Protein AF-A0A949PBJ2-F1 (afdb_monomer_lite)

Sequence (187 aa):
MRILLICILIVLSNNKVLAQEGNLSDKPTEEKQSLPKKTIQLIDSITVKDVSGDIPRTVVKTTSKDTTIFDLQDISQAKVADSLWLNELYSTDRFEEVYGSISNMKYEVVDYEELPTELLKQRLEDLNARTPFNVEYNPALESVIKGYLKNRRRTMGKLMALSDYYFPMFEQELDKHNLPLEIKYLA

Radius of gyration: 31.39 Å; chains: 1; bounding box: 62×65×87 Å

Foldseek 3Di:
DPVVVVVVVVVPPDDPPPDPPDDDDDDDDPPPPDFDWDWDFDFDFDFDFDDDDPDGDGDGDTDGDTDTDGDPPPDPVVVVVVVVVVCVVPDCPCVCVVVVVVVPDDDDPDDDDDDDPVNVQVVQVVVCVVDPDRRHDDPVVSVVVRCCVRPVVVVVVVVVVCLVVCLVVQQVVCVVVVHDSVCSVVD

Secondary structure (DSSP, 8-state):
--SHHHHHHHHS-----------S----------PPEEEEEE----------SSS---------EEEEEE--TT-HHHHHHHHHHHHHHT--TTHHHHHHHHHTPPPP-----PPPHHHHHHHHHHHHHHSSS-----HHHHHHHHHHHHH-HHHHHHHHHHHHHHHHHHHHHHHHTT--GGGGGT-

pLDDT: mean 72.55, std 22.44, range [30.2, 96.88]

Structure (mmCIF, N/CA/C/O backbone):
data_AF-A0A949PBJ2-F1
#
_entry.id   AF-A0A949PBJ2-F1
#
loop_
_atom_site.group_PDB
_atom_site.id
_atom_site.type_symbol
_atom_site.label_atom_id
_atom_site.label_alt_id
_atom_site.label_comp_id
_atom_site.label_asym_id
_atom_site.label_entity_id
_atom_site.label_seq_id
_atom_site.pdbx_PDB_ins_code
_atom_site.Cartn_x
_atom_site.Cartn_y
_atom_site.Cartn_z
_atom_site.occupancy
_atom_site.B_iso_or_equiv
_atom_site.auth_seq_id
_atom_site.auth_comp_id
_atom_site.auth_asym_id
_atom_site.auth_atom_id
_atom_site.pdbx_PDB_model_num
ATOM 1 N N . MET A 1 1 ? -43.206 -7.221 3.196 1.00 51.75 1 MET A N 1
ATOM 2 C CA . MET A 1 1 ? -43.356 -5.779 2.884 1.00 51.75 1 MET A CA 1
ATOM 3 C C . MET A 1 1 ? -43.170 -4.889 4.125 1.00 51.75 1 MET A C 1
ATOM 5 O O . MET A 1 1 ? -44.024 -4.076 4.436 1.00 51.75 1 MET A O 1
ATOM 9 N N . ARG A 1 2 ? -42.063 -5.044 4.863 1.00 48.59 2 ARG A N 1
ATOM 10 C CA . ARG A 1 2 ? -41.701 -4.181 6.013 1.00 48.59 2 ARG A CA 1
ATOM 11 C C . ARG A 1 2 ? -40.265 -3.642 5.915 1.00 48.59 2 ARG A C 1
ATOM 13 O O . ARG A 1 2 ? -39.983 -2.578 6.436 1.00 48.59 2 ARG A O 1
ATOM 20 N N . ILE A 1 3 ? -39.405 -4.318 5.150 1.00 50.03 3 ILE A N 1
ATOM 21 C CA . ILE A 1 3 ? -38.023 -3.897 4.864 1.00 50.03 3 ILE A CA 1
ATOM 22 C C . ILE A 1 3 ? -37.949 -2.825 3.759 1.00 50.03 3 ILE A C 1
ATOM 24 O O . ILE A 1 3 ? -37.106 -1.941 3.826 1.00 50.03 3 ILE A O 1
ATOM 28 N N . LEU A 1 4 ? -38.895 -2.811 2.810 1.00 45.25 4 LEU A N 1
ATOM 29 C CA . LEU A 1 4 ? -38.959 -1.784 1.754 1.00 45.25 4 LEU A CA 1
ATOM 30 C C . LEU A 1 4 ? -39.329 -0.382 2.295 1.00 45.25 4 LEU A C 1
ATOM 32 O O . LEU A 1 4 ? -38.997 0.627 1.683 1.00 45.25 4 LEU A O 1
ATOM 36 N N . LEU A 1 5 ? -39.997 -0.313 3.454 1.00 43.69 5 LEU A N 1
ATOM 37 C CA . LEU A 1 5 ? -40.457 0.947 4.050 1.00 43.69 5 LEU A CA 1
ATOM 38 C C . LEU A 1 5 ? -39.330 1.702 4.782 1.00 43.69 5 LEU A C 1
ATOM 40 O O . LEU A 1 5 ? -39.389 2.920 4.912 1.00 43.69 5 LEU A O 1
ATOM 44 N N . ILE A 1 6 ? -38.285 0.991 5.218 1.00 48.88 6 ILE A N 1
ATOM 45 C CA . ILE A 1 6 ? -37.140 1.572 5.937 1.00 48.88 6 ILE A CA 1
ATOM 46 C C . ILE A 1 6 ? -36.181 2.270 4.959 1.00 48.88 6 ILE A C 1
ATOM 48 O O . ILE A 1 6 ? -35.648 3.329 5.275 1.00 48.88 6 ILE A O 1
ATOM 52 N N . CYS A 1 7 ? -36.037 1.757 3.733 1.00 45.59 7 CYS A N 1
ATOM 53 C CA . CYS A 1 7 ? -35.211 2.403 2.707 1.00 45.59 7 CYS A CA 1
ATOM 54 C C . CYS A 1 7 ? -35.841 3.690 2.142 1.00 45.59 7 CYS A C 1
ATOM 56 O O . CYS A 1 7 ? -35.111 4.607 1.786 1.00 45.59 7 CYS A O 1
ATOM 58 N N . ILE A 1 8 ? -37.174 3.808 2.110 1.00 42.00 8 ILE A N 1
ATOM 59 C CA . ILE A 1 8 ? -37.866 5.026 1.638 1.00 42.00 8 ILE A CA 1
ATOM 60 C C . ILE A 1 8 ? -37.789 6.173 2.659 1.00 42.00 8 ILE A C 1
ATOM 62 O O . ILE A 1 8 ? -37.758 7.339 2.273 1.00 42.00 8 ILE A O 1
ATOM 66 N N . LEU A 1 9 ? -37.686 5.864 3.954 1.00 40.91 9 LEU A N 1
ATOM 67 C CA . LEU A 1 9 ? -37.567 6.876 5.010 1.00 40.91 9 LEU A CA 1
ATOM 68 C C . LEU A 1 9 ? -36.178 7.537 5.059 1.00 40.91 9 LEU A C 1
ATOM 70 O O . LEU A 1 9 ? -36.073 8.686 5.474 1.00 40.91 9 LEU A O 1
ATOM 74 N N . ILE A 1 10 ? -35.141 6.859 4.558 1.00 46.91 10 ILE A N 1
ATOM 75 C CA . ILE A 1 10 ? -33.776 7.406 4.442 1.00 46.91 10 ILE A CA 1
ATOM 76 C C . ILE A 1 10 ? -33.635 8.310 3.201 1.00 46.91 10 ILE A C 1
ATOM 78 O O . ILE A 1 10 ? -32.813 9.220 3.185 1.00 46.91 10 ILE A O 1
ATOM 82 N N . VAL A 1 11 ? -34.478 8.124 2.179 1.00 43.50 11 VAL A N 1
ATOM 83 C CA . VAL A 1 11 ? -34.460 8.936 0.945 1.00 43.50 11 VAL A CA 1
ATOM 84 C C . VAL A 1 11 ? -35.268 10.241 1.087 1.00 43.50 11 VAL A C 1
ATOM 86 O O . VAL A 1 11 ? -35.068 11.175 0.315 1.00 43.50 11 VAL A O 1
ATOM 89 N N . LEU A 1 12 ? -36.145 10.355 2.094 1.00 38.72 12 LEU A N 1
ATOM 90 C CA . LEU A 1 12 ? -36.988 11.543 2.320 1.00 38.72 12 LEU A CA 1
ATOM 91 C C . LEU A 1 12 ? -36.416 12.565 3.317 1.00 38.72 12 LEU A C 1
ATOM 93 O O . LEU A 1 12 ? -36.941 13.678 3.389 1.00 38.72 12 LEU A O 1
ATOM 97 N N . SER A 1 13 ? -35.321 12.271 4.027 1.00 39.81 13 SER A N 1
ATOM 98 C CA . SER A 1 13 ? -34.558 13.305 4.742 1.00 39.81 13 SER A CA 1
ATOM 99 C C . SER A 1 13 ? -33.641 14.037 3.761 1.00 39.81 13 SER A C 1
ATOM 101 O O . SER A 1 13 ? -32.418 13.922 3.800 1.00 39.81 13 SER A O 1
ATOM 103 N N . ASN A 1 14 ? -34.267 14.767 2.838 1.00 42.25 14 ASN A N 1
ATOM 104 C CA . ASN A 1 14 ? -33.595 15.728 1.985 1.00 42.25 14 ASN A CA 1
ATOM 105 C C . ASN A 1 14 ? -32.851 16.744 2.853 1.00 42.25 14 ASN A C 1
ATOM 107 O O . ASN A 1 14 ? -33.445 17.452 3.669 1.00 42.25 14 ASN A O 1
ATOM 111 N N . ASN A 1 15 ? -31.546 16.800 2.610 1.00 44.97 15 ASN A N 1
ATOM 112 C CA . ASN A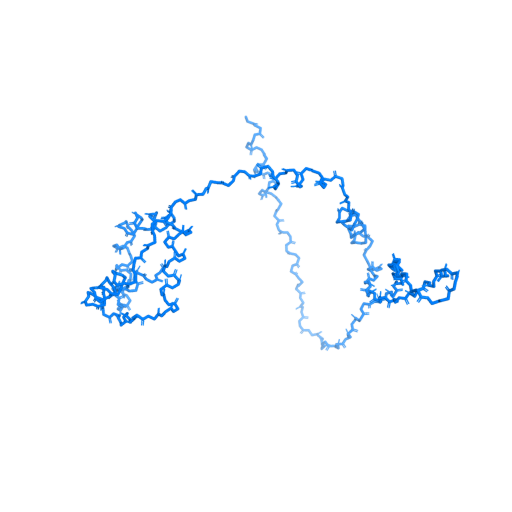 1 15 ? -30.651 17.914 2.857 1.00 44.97 15 ASN A CA 1
ATOM 113 C C . ASN A 1 15 ? -31.380 19.264 2.800 1.00 44.97 15 ASN A C 1
ATOM 115 O O . ASN A 1 15 ? -31.638 19.799 1.722 1.00 44.97 15 ASN A O 1
ATOM 119 N N . LYS A 1 16 ? -31.635 19.866 3.961 1.00 33.69 16 LYS A N 1
ATOM 120 C CA . LYS A 1 16 ? -31.686 21.323 4.048 1.00 33.69 16 LYS A CA 1
ATOM 121 C C . LYS A 1 16 ? -30.259 21.804 4.260 1.00 33.69 16 LYS A C 1
ATOM 123 O O . LYS A 1 16 ? -29.830 22.040 5.383 1.00 33.69 16 LYS A O 1
ATOM 128 N N . VAL A 1 17 ? -29.525 21.921 3.156 1.00 35.72 17 VAL A N 1
ATOM 129 C CA . VAL A 1 17 ? -28.396 22.848 3.091 1.00 35.72 17 VAL A CA 1
ATOM 130 C C . VAL A 1 17 ? -29.009 24.237 3.252 1.00 35.72 17 VAL A C 1
ATOM 132 O O . VAL A 1 17 ? -29.626 24.763 2.330 1.00 35.72 17 VAL A O 1
ATOM 135 N N . LEU A 1 18 ? -28.913 24.804 4.452 1.00 35.81 18 LEU A N 1
ATOM 136 C CA . LEU A 1 18 ? -29.080 26.238 4.652 1.00 35.81 18 LEU A CA 1
ATOM 137 C C . LEU A 1 18 ? -27.832 26.900 4.063 1.00 35.81 18 LEU A C 1
ATOM 139 O O . LEU A 1 18 ? -26.840 27.117 4.751 1.00 35.81 18 LEU A O 1
ATOM 143 N N . ALA A 1 19 ? -27.869 27.146 2.754 1.00 30.73 19 ALA A N 1
ATOM 144 C CA . ALA A 1 19 ? -26.955 28.071 2.113 1.00 30.73 19 ALA A CA 1
ATOM 145 C C . ALA A 1 19 ? -27.274 29.470 2.658 1.00 30.73 19 ALA A C 1
ATOM 147 O O . ALA A 1 19 ? -28.377 29.982 2.472 1.00 30.73 19 ALA A O 1
ATOM 148 N N . GLN A 1 20 ? -26.329 30.064 3.382 1.00 34.22 20 GLN A N 1
ATOM 149 C CA . GLN A 1 20 ? -26.353 31.489 3.684 1.00 34.22 20 GLN A CA 1
ATOM 150 C C . GLN A 1 20 ? -26.099 32.232 2.366 1.00 34.22 20 GLN A C 1
ATOM 152 O O . GLN A 1 20 ? -24.967 32.294 1.890 1.00 34.22 20 GLN A O 1
ATOM 157 N N . GLU A 1 21 ? -27.151 32.777 1.755 1.00 32.28 21 GLU A N 1
ATOM 158 C CA . GLU A 1 21 ? -27.002 33.846 0.769 1.00 32.28 21 GLU A CA 1
ATOM 159 C C . GLU A 1 21 ? -26.535 35.103 1.512 1.00 32.28 21 GLU A C 1
ATOM 161 O O . GLU A 1 21 ? -27.322 35.845 2.098 1.00 32.28 21 GLU A O 1
ATOM 166 N N . GLY A 1 22 ? -25.221 35.309 1.546 1.00 31.95 22 GLY A N 1
ATOM 167 C CA . GLY A 1 22 ? -24.624 36.572 1.949 1.00 31.95 22 GLY A CA 1
ATOM 168 C C . GLY A 1 22 ? -24.514 37.490 0.739 1.00 31.95 22 GLY A C 1
ATOM 169 O O . GLY A 1 22 ? -23.681 37.257 -0.136 1.00 31.95 22 GLY A O 1
ATOM 170 N N . ASN A 1 23 ? -25.321 38.551 0.700 1.00 31.55 23 ASN A N 1
ATOM 171 C CA . ASN A 1 23 ? -24.997 39.718 -0.114 1.00 31.55 23 ASN A CA 1
ATOM 172 C C . ASN A 1 23 ? -23.676 40.309 0.393 1.00 31.55 23 ASN A C 1
ATOM 174 O O . ASN A 1 23 ? -23.524 40.619 1.575 1.00 31.55 23 ASN A O 1
ATOM 178 N N . LEU A 1 24 ? -22.718 40.434 -0.521 1.00 41.38 24 LEU A N 1
ATOM 179 C CA . LEU A 1 24 ? -21.371 40.919 -0.265 1.00 41.38 24 LEU A CA 1
ATOM 180 C C . LEU A 1 24 ? -21.383 42.445 -0.091 1.00 41.38 24 LEU A C 1
ATOM 182 O O . LEU A 1 24 ? -21.244 43.192 -1.053 1.00 41.38 24 LEU A O 1
ATOM 186 N N . SER A 1 25 ? -21.538 42.904 1.144 1.00 44.34 25 SER A N 1
ATOM 187 C CA . SER A 1 25 ? -20.967 44.167 1.611 1.00 44.34 25 SER A CA 1
ATOM 188 C C . SER A 1 25 ? -20.986 44.150 3.128 1.00 44.34 25 SER A C 1
ATOM 190 O O . SER A 1 25 ? -21.983 44.518 3.729 1.00 44.34 25 SER A O 1
ATOM 192 N N . ASP A 1 26 ? -19.912 43.654 3.730 1.00 36.75 26 ASP A N 1
ATOM 193 C CA . ASP A 1 26 ? -19.218 44.361 4.802 1.00 36.75 26 ASP A CA 1
ATOM 194 C C . ASP A 1 26 ? -17.915 43.624 5.126 1.00 36.75 26 ASP A C 1
ATOM 196 O O . ASP A 1 26 ? -17.826 42.398 5.180 1.00 36.75 26 ASP A O 1
ATOM 200 N N . LYS A 1 27 ? -16.855 44.417 5.233 1.00 30.20 27 LYS A N 1
ATOM 201 C CA . LYS A 1 27 ? -15.468 44.025 5.485 1.00 30.20 27 LYS A CA 1
ATOM 202 C C . LYS A 1 27 ? -15.383 43.136 6.743 1.00 30.20 27 LYS A C 1
ATOM 204 O O . LYS A 1 27 ? -15.847 43.584 7.790 1.00 30.20 27 LYS A O 1
ATOM 209 N N . PRO A 1 28 ? -14.771 41.934 6.711 1.00 31.98 28 PRO A N 1
ATOM 210 C CA . PRO A 1 28 ? -14.637 41.134 7.918 1.00 31.98 28 PRO A CA 1
ATOM 211 C C . PRO A 1 28 ? -13.572 41.769 8.814 1.00 31.98 28 PRO A C 1
ATOM 213 O O . PRO A 1 28 ? -12.377 41.743 8.520 1.00 31.98 28 PRO A O 1
ATOM 216 N N . THR A 1 29 ? -14.015 42.369 9.914 1.00 34.00 29 THR A N 1
ATOM 217 C CA . THR A 1 29 ? -13.168 42.545 11.091 1.00 34.00 29 THR A CA 1
ATOM 218 C C . THR A 1 29 ? -12.948 41.152 11.672 1.00 34.00 29 THR A C 1
ATOM 220 O O . THR A 1 29 ? -13.897 40.510 12.115 1.00 34.00 29 THR A O 1
ATOM 223 N N . GLU A 1 30 ? -11.709 40.661 11.636 1.00 39.50 30 GLU A N 1
ATOM 224 C CA . GLU A 1 30 ? -11.312 39.447 12.350 1.00 39.50 30 GLU A CA 1
ATOM 225 C C . GLU A 1 30 ? -11.393 39.689 13.864 1.00 39.50 30 GLU A C 1
ATOM 227 O O . GLU A 1 30 ? -10.403 40.010 14.522 1.00 39.50 30 GLU A O 1
ATOM 232 N N . GLU A 1 31 ? -12.574 39.514 14.448 1.00 38.81 31 GLU A N 1
AT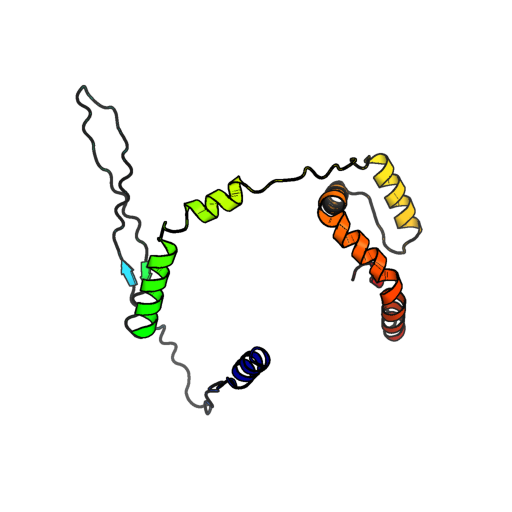OM 233 C CA . GLU A 1 31 ? -12.656 39.182 15.863 1.00 38.81 31 GLU A CA 1
ATOM 234 C C . GLU A 1 31 ? -12.263 37.714 16.008 1.00 38.81 31 GLU A C 1
ATOM 236 O O . GLU A 1 31 ? -13.038 36.800 15.722 1.00 38.81 31 GLU A O 1
ATOM 241 N N . LYS A 1 32 ? -11.023 37.470 16.440 1.00 40.25 32 LYS A N 1
ATOM 242 C CA . LYS A 1 32 ? -10.611 36.155 16.932 1.00 40.25 32 LYS A CA 1
ATOM 243 C C . LYS A 1 32 ? -11.449 35.834 18.168 1.00 40.25 32 LYS A C 1
ATOM 245 O O . LYS A 1 32 ? -11.057 36.163 19.286 1.00 40.25 32 LYS A O 1
ATOM 250 N N . GLN A 1 33 ? -12.600 35.200 17.969 1.00 47.12 33 GLN A N 1
ATOM 251 C CA . GLN A 1 33 ? -13.410 34.645 19.046 1.00 47.12 33 GLN A CA 1
ATOM 252 C C . GLN A 1 33 ? -12.626 33.486 19.673 1.00 47.12 33 GLN A C 1
ATOM 254 O O . GLN A 1 33 ? -12.665 32.343 19.224 1.00 47.12 33 GLN A O 1
ATOM 259 N N . SER A 1 34 ? -11.811 33.806 20.676 1.00 57.22 34 SER A N 1
ATOM 260 C CA . SER A 1 34 ? -11.104 32.811 21.472 1.00 57.22 34 SER A CA 1
ATOM 261 C C . SER A 1 34 ? -12.100 32.167 22.428 1.00 57.22 34 SER A C 1
ATOM 263 O O . SER A 1 34 ? -12.596 32.834 23.333 1.00 57.22 34 SER A O 1
ATOM 265 N N . LEU A 1 35 ? -12.352 30.869 22.253 1.00 54.97 35 LEU A N 1
ATOM 266 C CA . LEU A 1 35 ? -13.190 30.078 23.156 1.00 54.97 35 LEU A CA 1
ATOM 267 C C . LEU A 1 35 ? -12.705 30.220 24.615 1.00 54.97 35 LEU A C 1
ATOM 269 O O . LEU A 1 35 ? -11.491 30.123 24.856 1.00 54.97 35 LEU A O 1
ATOM 273 N N . PRO A 1 36 ? -13.607 30.426 25.593 1.00 59.44 36 PRO A N 1
ATOM 274 C CA . PRO A 1 36 ? -13.240 30.466 27.002 1.00 59.44 36 PRO A CA 1
ATOM 275 C C . PRO A 1 36 ? -12.709 29.092 27.438 1.00 59.44 36 PRO A C 1
ATOM 277 O O . PRO A 1 36 ? -13.354 28.057 27.267 1.00 59.44 36 PRO A O 1
ATOM 280 N N . LYS A 1 37 ? -11.492 29.076 27.988 1.00 53.59 37 LYS A N 1
ATOM 281 C CA . LYS A 1 37 ? -10.825 27.862 28.479 1.00 53.59 37 LYS A CA 1
ATOM 282 C C . LYS A 1 37 ? -10.938 27.808 29.995 1.00 53.59 37 LYS A C 1
ATOM 284 O O . LYS A 1 37 ? -10.611 28.787 30.665 1.00 53.59 37 LYS A O 1
ATOM 289 N N . LYS A 1 38 ? -11.330 26.656 30.542 1.00 55.78 38 LYS A N 1
ATOM 290 C CA . LYS A 1 38 ? -11.232 26.385 31.980 1.00 55.78 38 LYS A CA 1
ATOM 291 C C . LYS A 1 38 ? -10.091 25.406 32.228 1.00 55.78 38 LYS A C 1
ATOM 293 O O . LYS A 1 38 ? -10.039 24.338 31.622 1.00 55.78 38 LYS A O 1
ATOM 298 N N . THR A 1 39 ? -9.187 25.767 33.131 1.00 45.84 39 THR A N 1
ATOM 299 C CA . THR A 1 39 ? -8.124 24.871 33.596 1.00 45.84 39 THR A CA 1
ATOM 300 C C . THR A 1 39 ? -8.689 23.970 34.688 1.00 45.84 39 THR A C 1
ATOM 302 O O . THR A 1 39 ? -9.164 24.466 35.712 1.00 45.84 39 THR A O 1
ATOM 305 N N . ILE A 1 40 ? -8.659 22.654 34.479 1.00 53.06 40 ILE A N 1
ATOM 306 C CA . ILE A 1 40 ? -8.943 21.673 35.532 1.00 53.06 40 ILE A CA 1
ATOM 307 C C . ILE A 1 40 ? -7.613 21.086 36.002 1.00 53.06 40 ILE A C 1
ATOM 309 O O . ILE A 1 40 ? -6.792 20.663 35.193 1.00 53.06 40 ILE A O 1
ATOM 313 N N . GLN A 1 41 ? -7.417 21.070 37.319 1.00 47.28 41 GLN A N 1
ATOM 314 C CA . GLN A 1 41 ? -6.270 20.456 37.980 1.00 47.28 41 GLN A CA 1
ATOM 315 C C . GLN A 1 41 ? -6.523 18.947 38.083 1.00 47.28 41 GLN A C 1
ATOM 317 O O . GLN A 1 41 ? -7.263 18.504 38.962 1.00 47.28 41 GLN A O 1
ATOM 322 N N . LEU A 1 42 ? -5.963 18.159 37.163 1.00 49.53 42 LEU A N 1
ATOM 323 C CA . LEU A 1 42 ? -6.027 16.702 37.253 1.00 49.53 42 LEU A CA 1
ATOM 324 C C . LEU A 1 42 ? -4.974 16.219 38.264 1.00 49.53 42 LEU A C 1
ATOM 326 O O . LEU A 1 42 ? -3.781 16.480 38.096 1.00 49.53 42 LEU A O 1
ATOM 330 N N . ILE A 1 43 ? -5.415 15.550 39.333 1.00 47.97 43 ILE A N 1
ATOM 331 C CA . ILE A 1 43 ? -4.531 14.971 40.352 1.00 47.97 43 ILE A CA 1
ATOM 332 C C . ILE A 1 43 ? -4.342 13.489 40.025 1.00 47.97 43 ILE A C 1
ATOM 334 O O . ILE A 1 43 ? -5.115 12.645 40.477 1.00 47.97 43 ILE A O 1
ATOM 338 N N . ASP A 1 44 ? -3.296 13.161 39.271 1.00 40.06 44 ASP A N 1
ATOM 339 C CA . ASP A 1 44 ? -2.893 11.766 39.097 1.00 40.06 44 ASP A CA 1
ATOM 340 C C . ASP A 1 44 ? -2.117 11.318 40.342 1.00 40.06 44 ASP A C 1
ATOM 342 O O . ASP A 1 44 ? -0.992 11.752 40.601 1.00 40.06 44 ASP A O 1
ATOM 346 N N . SER A 1 45 ? -2.730 10.450 41.148 1.00 49.06 45 SER A N 1
ATOM 347 C CA . SER A 1 45 ? -2.077 9.842 42.311 1.00 49.06 45 SER A CA 1
ATOM 348 C C . SER A 1 45 ? -1.138 8.721 41.853 1.00 49.06 45 SER A C 1
ATOM 350 O O . SER A 1 45 ? -1.512 7.552 41.886 1.00 49.06 45 SER A O 1
ATOM 352 N N . ILE A 1 46 ? 0.081 9.044 41.415 1.00 52.25 46 ILE A N 1
ATOM 353 C CA . ILE A 1 46 ? 1.117 8.022 41.201 1.00 52.25 46 ILE A CA 1
ATOM 354 C C . ILE A 1 46 ? 1.959 7.918 42.475 1.00 52.25 46 ILE A C 1
ATOM 356 O O . ILE A 1 46 ? 2.700 8.832 42.835 1.00 52.25 46 ILE A O 1
ATOM 360 N N . THR A 1 47 ? 1.833 6.796 43.183 1.00 43.38 47 THR A N 1
ATOM 361 C CA . THR A 1 47 ? 2.541 6.538 44.442 1.00 43.38 47 THR A CA 1
ATOM 362 C C . THR A 1 47 ? 4.014 6.212 44.175 1.00 43.38 47 THR A C 1
ATOM 364 O O . THR A 1 47 ? 4.333 5.098 43.764 1.00 43.38 47 THR A O 1
ATOM 367 N N . VAL A 1 48 ? 4.932 7.145 44.443 1.00 47.25 48 VAL A N 1
ATOM 368 C CA . VAL A 1 48 ? 6.382 6.870 44.458 1.00 47.25 48 VAL A CA 1
ATOM 369 C C . VAL A 1 48 ? 6.836 6.680 45.907 1.00 47.25 48 VAL A C 1
ATOM 371 O O . VAL A 1 48 ? 6.601 7.538 46.756 1.00 47.25 48 VAL A O 1
ATOM 374 N N . LYS A 1 49 ? 7.467 5.540 46.210 1.00 41.50 49 LYS A N 1
ATOM 375 C CA . LYS A 1 49 ? 8.118 5.290 47.504 1.00 41.50 49 LYS A CA 1
ATOM 376 C C . LYS A 1 49 ? 9.568 5.769 47.425 1.00 41.50 49 LYS A C 1
ATOM 378 O O . LYS A 1 49 ? 10.405 5.038 46.907 1.00 41.50 49 LYS A O 1
ATOM 383 N N . ASP A 1 50 ? 9.867 6.953 47.953 1.00 47.59 50 ASP A N 1
ATOM 384 C CA . ASP A 1 50 ? 11.256 7.355 48.205 1.00 47.59 50 ASP A CA 1
ATOM 385 C C . ASP A 1 50 ? 11.717 6.769 49.547 1.00 47.59 50 ASP A C 1
ATOM 387 O O . ASP A 1 50 ? 11.114 7.007 50.596 1.00 47.59 50 ASP A O 1
ATOM 391 N N . VAL A 1 51 ? 12.784 5.970 49.513 1.00 48.94 51 VAL A N 1
ATOM 392 C CA . VAL A 1 51 ? 13.420 5.406 50.709 1.00 48.94 51 VAL A CA 1
ATOM 393 C C . VAL A 1 51 ? 14.467 6.402 51.199 1.00 48.94 51 VAL A C 1
ATOM 395 O O . VAL A 1 51 ? 15.570 6.468 50.666 1.00 48.94 51 VAL A O 1
ATOM 398 N N . SER A 1 52 ? 14.124 7.187 52.219 1.00 44.34 52 SER A N 1
ATOM 399 C CA . SER A 1 52 ? 15.091 7.993 52.968 1.00 44.34 52 SER A CA 1
ATOM 400 C C . SER A 1 52 ? 14.720 8.010 54.451 1.00 44.34 52 SER A C 1
ATOM 402 O O . SER A 1 52 ? 13.783 8.700 54.848 1.00 44.34 52 SER A O 1
ATOM 404 N N . GLY A 1 53 ? 15.499 7.280 55.257 1.00 55.50 53 GLY A N 1
ATOM 405 C CA . GLY A 1 53 ? 15.394 7.205 56.721 1.00 55.50 53 GLY A CA 1
ATOM 406 C C . GLY A 1 53 ? 14.416 6.142 57.233 1.00 55.50 53 GLY A C 1
ATOM 407 O O . GLY A 1 53 ? 13.455 5.807 56.546 1.00 55.50 53 GLY A O 1
ATOM 408 N N . ASP A 1 54 ? 14.670 5.629 58.445 1.00 59.34 54 ASP A N 1
ATOM 409 C CA . ASP A 1 54 ? 14.065 4.439 59.094 1.00 59.34 54 ASP A CA 1
ATOM 410 C C . ASP A 1 54 ? 12.529 4.441 59.274 1.00 59.34 54 ASP A C 1
ATOM 412 O O . ASP A 1 54 ? 11.963 3.558 59.917 1.00 59.34 54 ASP A O 1
ATOM 416 N N . ILE A 1 55 ? 11.817 5.404 58.689 1.00 49.19 55 ILE A N 1
ATOM 417 C CA . ILE A 1 55 ? 10.358 5.450 58.660 1.00 49.19 55 ILE A CA 1
ATOM 418 C C . ILE A 1 55 ? 9.929 5.867 57.245 1.00 49.19 55 ILE A C 1
ATOM 420 O O . ILE A 1 55 ? 10.158 7.017 56.861 1.00 49.19 55 ILE A O 1
ATOM 424 N N . PRO A 1 56 ? 9.299 4.984 56.446 1.00 43.78 56 PRO A N 1
ATOM 425 C CA . PRO A 1 56 ? 8.853 5.338 55.105 1.00 43.78 56 PRO A CA 1
ATOM 426 C C . PRO A 1 56 ? 7.719 6.364 55.201 1.00 43.78 56 PRO A C 1
ATOM 428 O O . PRO A 1 56 ? 6.582 6.034 55.536 1.00 43.78 56 PRO A O 1
ATOM 431 N N . ARG A 1 57 ? 8.028 7.631 54.918 1.00 49.00 57 ARG A N 1
ATOM 432 C CA . ARG A 1 57 ? 7.039 8.708 54.858 1.00 49.00 57 ARG A CA 1
ATOM 433 C C . ARG A 1 57 ? 6.592 8.879 53.411 1.00 49.00 57 ARG A C 1
ATOM 435 O O . ARG A 1 57 ? 7.379 9.281 52.561 1.00 49.00 57 ARG A O 1
ATOM 442 N N . THR A 1 58 ? 5.325 8.587 53.128 1.00 46.94 58 THR A N 1
ATOM 443 C CA . THR A 1 58 ? 4.737 8.814 51.803 1.00 46.94 58 THR A CA 1
ATOM 444 C C . THR A 1 58 ? 4.645 10.318 51.548 1.00 46.94 58 THR A C 1
ATOM 446 O O . THR A 1 58 ? 3.797 10.997 52.127 1.00 46.94 58 THR A O 1
ATOM 449 N N . VAL A 1 59 ? 5.529 10.857 50.709 1.00 51.84 59 VAL A N 1
ATOM 450 C CA . VAL A 1 59 ? 5.444 12.244 50.241 1.00 51.84 59 VAL A CA 1
ATOM 451 C C . VAL A 1 59 ? 4.751 12.233 48.884 1.00 51.84 59 VAL A C 1
ATOM 453 O O . VAL A 1 59 ? 5.297 11.745 47.899 1.00 51.84 59 VAL A O 1
ATOM 456 N N . VAL A 1 60 ? 3.527 12.755 48.834 1.00 44.41 60 VAL A N 1
ATOM 457 C CA . VAL A 1 60 ? 2.769 12.901 47.587 1.00 44.41 60 VAL A CA 1
ATOM 458 C C . VAL A 1 60 ? 3.336 14.100 46.823 1.00 44.41 60 VAL A C 1
ATOM 460 O O . VAL A 1 60 ? 3.127 15.242 47.225 1.00 44.41 60 VAL A O 1
ATOM 463 N N . LYS A 1 61 ? 4.068 13.859 45.730 1.00 41.56 61 LYS A N 1
ATOM 464 C CA . LYS A 1 61 ? 4.399 14.904 44.749 1.00 41.56 61 LYS A CA 1
ATOM 465 C C . LYS A 1 61 ? 3.322 14.913 43.670 1.00 41.56 61 LYS A C 1
ATOM 467 O O . LYS A 1 61 ? 3.248 13.989 42.869 1.00 41.56 61 LYS A O 1
ATOM 472 N N . THR A 1 62 ? 2.499 15.955 43.645 1.00 40.22 62 THR A N 1
ATOM 473 C CA . THR A 1 62 ? 1.550 16.193 42.555 1.00 40.22 62 THR A CA 1
ATOM 474 C C . THR A 1 62 ? 2.246 16.983 41.444 1.00 40.22 62 THR A C 1
ATOM 476 O O . THR A 1 62 ? 2.848 18.026 41.688 1.00 40.22 62 THR A O 1
ATOM 479 N N . THR A 1 63 ? 2.195 16.491 40.205 1.00 44.78 63 THR A N 1
ATOM 480 C CA . THR A 1 63 ? 2.457 17.316 39.017 1.00 44.78 63 THR A CA 1
ATOM 481 C C . THR A 1 63 ? 1.114 17.608 38.374 1.00 44.78 63 THR A C 1
ATOM 483 O O . THR A 1 63 ? 0.511 16.725 37.771 1.00 44.78 63 THR A O 1
ATOM 486 N N . SER A 1 64 ? 0.634 18.838 38.536 1.00 48.78 64 SER A N 1
ATOM 487 C CA . SER A 1 64 ? -0.552 19.341 37.850 1.00 48.78 64 SER A CA 1
ATOM 488 C C . SER A 1 64 ? -0.296 19.371 36.345 1.00 48.78 64 SER A C 1
ATOM 490 O O . SER A 1 64 ? 0.497 20.182 35.864 1.00 48.78 64 SER A O 1
ATOM 492 N N . LYS A 1 65 ? -0.933 18.473 35.591 1.00 50.72 65 LYS A N 1
ATOM 493 C CA . LYS A 1 65 ? -0.995 18.592 34.133 1.00 50.72 65 LYS A CA 1
ATOM 494 C C . LYS A 1 65 ? -2.264 19.354 33.781 1.00 50.72 65 LYS A C 1
ATOM 496 O O . LYS A 1 65 ? -3.369 18.844 33.950 1.00 50.72 65 LYS A O 1
ATOM 501 N N . ASP A 1 66 ? -2.089 20.578 33.301 1.00 41.09 66 ASP A N 1
ATOM 502 C CA . ASP A 1 66 ? -3.190 21.441 32.893 1.00 41.09 66 ASP A CA 1
ATOM 503 C C . ASP A 1 66 ? -3.756 20.952 31.551 1.00 41.09 66 ASP A C 1
ATOM 505 O O . ASP A 1 66 ? -3.156 21.157 30.496 1.00 41.09 66 ASP A O 1
ATOM 509 N N . THR A 1 67 ? -4.919 20.297 31.576 1.00 63.84 67 THR A N 1
ATOM 510 C CA . THR A 1 67 ? -5.677 20.026 30.345 1.00 63.84 67 THR A CA 1
ATOM 511 C C . THR A 1 67 ? -6.615 21.201 30.087 1.00 63.84 67 THR A C 1
ATOM 513 O O . THR A 1 67 ? -7.472 21.514 30.914 1.00 63.84 67 THR A O 1
ATOM 516 N N . THR A 1 68 ? -6.456 21.880 28.947 1.00 56.94 68 THR A N 1
ATOM 517 C CA . THR A 1 68 ? -7.386 22.937 28.534 1.00 56.94 68 THR A CA 1
ATOM 518 C C . THR A 1 68 ? -8.661 22.298 28.001 1.00 56.94 68 THR A C 1
ATOM 520 O O . THR A 1 68 ? -8.660 21.763 26.894 1.00 56.94 68 THR A O 1
ATOM 523 N N . ILE A 1 69 ? -9.739 22.365 28.778 1.00 59.09 69 ILE A N 1
ATOM 524 C CA . ILE A 1 69 ? -11.075 21.956 28.337 1.00 59.09 69 ILE A CA 1
ATOM 525 C C . ILE A 1 69 ? -11.807 23.207 27.843 1.00 59.09 69 ILE A C 1
ATOM 527 O O . ILE A 1 69 ? -11.786 24.256 28.499 1.00 59.09 69 ILE A O 1
ATOM 531 N N . PHE A 1 70 ? -12.400 23.111 26.653 1.00 60.19 70 PHE A N 1
ATOM 532 C CA . PHE A 1 70 ? -13.225 24.171 26.083 1.00 60.19 70 PHE A CA 1
ATOM 533 C C . PHE A 1 70 ? -14.583 24.173 26.784 1.00 60.19 70 PHE A C 1
ATOM 535 O O . PHE A 1 70 ? -15.262 23.150 26.819 1.00 60.19 70 PHE A O 1
ATOM 542 N N . ASP A 1 71 ? -14.977 25.310 27.355 1.00 58.97 71 ASP A N 1
ATOM 543 C CA . ASP A 1 71 ? -16.306 25.458 27.943 1.00 58.97 71 ASP A CA 1
ATOM 544 C C . ASP A 1 71 ? -17.271 25.908 26.841 1.00 58.97 71 ASP A C 1
ATOM 546 O O . ASP A 1 71 ? -17.297 27.077 26.460 1.00 58.97 71 ASP A O 1
ATOM 550 N N . LEU A 1 72 ? -18.021 24.959 26.275 1.00 61.56 72 LEU A N 1
ATOM 551 C CA . LEU A 1 72 ? -19.029 25.207 25.238 1.00 61.56 72 LEU A CA 1
ATOM 552 C C . LEU A 1 72 ? -20.293 25.831 25.866 1.00 61.56 72 LEU A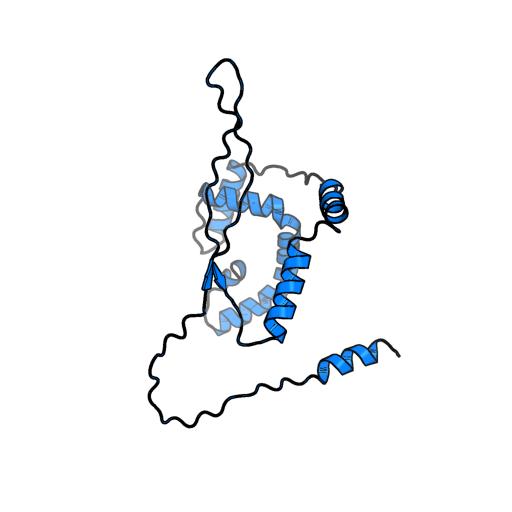 C 1
ATOM 554 O O . LEU A 1 72 ? -21.354 25.203 25.903 1.00 61.56 72 LEU A O 1
ATOM 558 N N . GLN A 1 73 ? -20.184 27.047 26.415 1.00 64.06 73 GLN A N 1
ATOM 559 C CA . GLN A 1 73 ? -21.306 27.751 27.064 1.00 64.06 73 GLN A CA 1
ATOM 560 C C . GLN A 1 73 ? -22.418 28.138 26.081 1.00 64.06 73 GLN A C 1
ATOM 562 O O . GLN A 1 73 ? -23.572 28.311 26.472 1.00 64.06 73 GLN A O 1
ATOM 567 N N . ASP A 1 74 ? -22.066 28.225 24.804 1.00 66.56 74 ASP A N 1
ATOM 568 C CA . ASP A 1 74 ? -22.875 28.850 23.765 1.00 66.56 74 ASP A CA 1
ATOM 569 C C . ASP A 1 74 ? -24.016 27.928 23.295 1.00 66.56 74 ASP A C 1
ATOM 571 O O . ASP A 1 74 ? -25.057 28.400 22.839 1.00 66.56 74 ASP A O 1
ATOM 575 N N . ILE A 1 75 ? -23.847 26.599 23.424 1.00 79.62 75 ILE A N 1
ATOM 576 C CA . ILE A 1 75 ? -24.800 25.596 22.923 1.00 79.62 75 ILE A CA 1
ATOM 577 C C . ILE A 1 75 ? -25.065 24.510 23.973 1.00 79.62 75 ILE A C 1
ATOM 579 O O . ILE A 1 75 ? -24.306 23.554 24.139 1.00 79.62 75 ILE A O 1
ATOM 583 N N . SER A 1 76 ? -26.234 24.592 24.614 1.00 82.06 76 SER A N 1
ATOM 584 C CA . SER A 1 76 ? -26.685 23.616 25.619 1.00 82.06 76 SER A CA 1
ATOM 585 C C . SER A 1 76 ? -26.743 22.173 25.088 1.00 82.06 76 SER A C 1
ATOM 587 O O . SER A 1 76 ? -26.353 21.252 25.801 1.00 82.06 76 SER A O 1
ATOM 589 N N . GLN A 1 77 ? -27.165 21.965 23.835 1.00 86.31 77 GLN A N 1
ATOM 590 C CA . GLN A 1 77 ? -27.238 20.627 23.228 1.00 86.31 77 GLN A CA 1
ATOM 591 C C . GLN A 1 77 ? -25.853 19.994 23.025 1.00 86.31 77 GLN A C 1
ATOM 593 O O . GLN A 1 77 ? -25.676 18.811 23.309 1.00 86.31 77 GLN A O 1
ATOM 598 N N . ALA A 1 78 ? -24.863 20.781 22.587 1.00 83.81 78 ALA A N 1
ATOM 599 C CA . ALA A 1 78 ? -23.499 20.303 22.369 1.00 83.81 78 ALA A CA 1
ATOM 600 C C . ALA A 1 78 ? -22.843 19.879 23.689 1.00 83.81 78 ALA A C 1
ATOM 602 O O . ALA A 1 78 ? -22.221 18.825 23.753 1.00 83.81 78 ALA A O 1
ATOM 603 N N . LYS A 1 79 ? -23.073 20.640 24.767 1.00 84.19 79 LYS A N 1
ATOM 604 C CA . LYS A 1 79 ? -22.598 20.301 26.115 1.00 84.19 79 LYS A CA 1
ATOM 605 C C . LYS A 1 79 ? -23.149 18.967 26.629 1.00 84.19 79 LYS A C 1
ATOM 607 O O . LYS A 1 79 ? -22.434 18.225 27.296 1.00 84.19 79 LYS A O 1
ATOM 612 N N . VAL A 1 80 ? -24.420 18.668 26.349 1.00 88.56 80 VAL A N 1
ATOM 613 C CA . VAL A 1 80 ? -25.045 17.390 26.738 1.00 88.56 80 VAL A CA 1
ATOM 614 C C . VAL A 1 80 ? -24.494 16.234 25.904 1.00 88.56 80 VAL A C 1
ATOM 616 O O . VAL A 1 80 ? -24.224 15.168 26.448 1.00 88.56 80 VAL A O 1
ATOM 619 N N . ALA A 1 81 ? -24.307 16.436 24.599 1.00 90.88 81 ALA A N 1
ATOM 620 C CA . ALA A 1 81 ? -23.718 15.421 23.731 1.00 90.88 81 ALA A CA 1
ATOM 621 C C . ALA A 1 81 ? -22.270 15.096 24.135 1.00 90.88 81 ALA A C 1
ATOM 623 O O . ALA A 1 81 ? -21.913 13.924 24.223 1.00 90.88 81 ALA A O 1
ATOM 624 N N . ASP A 1 82 ? -21.468 16.120 24.433 1.00 84.56 82 ASP A N 1
ATOM 625 C CA . ASP A 1 82 ? -20.076 15.970 24.862 1.00 84.56 82 ASP A CA 1
ATOM 626 C C . ASP A 1 82 ? -19.969 15.254 26.214 1.00 84.56 82 ASP A C 1
ATOM 628 O O . ASP A 1 82 ? -19.204 14.303 26.350 1.00 84.56 82 ASP A O 1
ATOM 632 N N . SER A 1 83 ? -20.800 15.618 27.198 1.00 86.44 83 SER A N 1
ATOM 633 C CA . SER A 1 83 ? -20.788 14.933 28.496 1.00 86.44 83 SER A CA 1
ATOM 634 C C . SER A 1 83 ? -21.198 13.463 28.385 1.00 86.44 83 SER A C 1
ATOM 636 O O . SER A 1 83 ? -20.572 12.605 29.005 1.00 86.44 83 SER A O 1
ATOM 638 N N . LEU A 1 84 ? -22.205 13.151 27.562 1.00 91.56 84 LEU A N 1
ATOM 639 C CA . LEU A 1 84 ? -22.607 11.774 27.282 1.00 91.56 84 LEU A CA 1
ATOM 640 C C . LEU A 1 84 ? -21.484 10.997 26.579 1.00 91.56 84 LEU A C 1
ATOM 642 O O . LEU A 1 84 ? -21.217 9.851 26.930 1.00 91.56 84 LEU A O 1
ATOM 646 N N . TRP A 1 85 ? -20.808 11.623 25.616 1.00 88.12 85 TRP A N 1
ATOM 647 C CA . TRP A 1 85 ? -19.703 11.004 24.894 1.00 88.12 85 TRP A CA 1
ATOM 648 C C . TRP A 1 85 ? -18.491 10.745 25.788 1.00 88.12 85 TRP A C 1
ATOM 650 O O . TRP A 1 85 ? -17.933 9.655 25.733 1.00 88.12 85 TRP A O 1
ATOM 660 N N . LEU A 1 86 ? -18.113 11.691 26.653 1.00 86.19 86 LEU A N 1
ATOM 661 C CA . LEU A 1 86 ? -17.041 11.491 27.630 1.00 86.19 86 LEU A CA 1
ATOM 662 C C . LEU A 1 86 ? -17.376 10.352 28.595 1.00 86.19 86 LEU A C 1
ATOM 664 O O . LEU A 1 86 ? -16.509 9.534 28.890 1.00 86.19 86 LEU A O 1
ATOM 668 N N . ASN A 1 87 ? -18.631 10.258 29.040 1.00 89.38 87 ASN A N 1
ATOM 669 C CA . ASN A 1 87 ? -19.070 9.142 29.876 1.00 89.38 87 ASN A CA 1
ATOM 670 C C . ASN A 1 87 ? -18.905 7.796 29.157 1.00 89.38 87 ASN A C 1
ATOM 672 O O . ASN A 1 87 ? -18.420 6.853 29.770 1.00 89.38 87 ASN A O 1
ATOM 676 N N . GLU A 1 88 ? -19.253 7.710 27.868 1.00 88.06 88 GLU A N 1
ATOM 677 C CA . GLU A 1 88 ? -19.045 6.493 27.069 1.00 88.06 88 GLU A CA 1
ATOM 678 C C . GLU A 1 88 ? -17.549 6.211 26.844 1.00 88.06 88 GLU A C 1
ATOM 680 O O . GLU A 1 88 ? -17.112 5.073 26.997 1.00 88.06 88 GLU A O 1
ATOM 685 N N . LEU A 1 89 ? -16.742 7.231 26.528 1.00 85.06 89 LEU A N 1
ATOM 686 C CA . LEU A 1 89 ? -15.300 7.103 26.276 1.00 85.06 89 LEU A CA 1
ATOM 687 C C . LEU A 1 89 ? -14.545 6.556 27.497 1.00 85.06 89 LEU A C 1
ATOM 689 O O . LEU A 1 89 ? -13.633 5.746 27.343 1.00 85.06 89 LEU A O 1
ATOM 693 N N . TYR A 1 90 ? -14.920 7.005 28.698 1.00 82.94 90 TYR A N 1
ATOM 694 C CA . TYR A 1 90 ? -14.342 6.547 29.963 1.00 82.94 90 TYR A CA 1
ATOM 695 C C . TYR A 1 90 ? -15.086 5.354 30.578 1.00 82.94 90 TYR A C 1
ATOM 697 O O . TYR A 1 90 ? -14.714 4.908 31.665 1.00 82.94 90 TYR A O 1
ATOM 705 N N . SER A 1 91 ? -16.128 4.836 29.921 1.00 86.38 91 SER A N 1
ATOM 706 C CA . SER A 1 91 ? -16.839 3.652 30.399 1.00 86.38 91 SER A CA 1
ATOM 707 C C . SER A 1 91 ? -15.968 2.398 30.258 1.00 86.38 91 SER A C 1
ATOM 709 O O . SER A 1 91 ? -15.265 2.202 29.266 1.00 86.38 91 SER A O 1
ATOM 711 N N . THR A 1 92 ? -16.038 1.518 31.256 1.00 86.31 92 THR A N 1
ATOM 712 C CA . THR A 1 92 ? -15.343 0.215 31.257 1.00 86.31 92 THR A CA 1
ATOM 713 C C . THR A 1 92 ? -16.320 -0.941 30.991 1.00 86.31 92 THR A C 1
ATOM 715 O O . THR A 1 92 ? -15.921 -2.100 30.955 1.00 86.31 92 THR A O 1
ATOM 718 N N . ASP A 1 93 ? -17.605 -0.654 30.765 1.00 86.88 93 ASP A N 1
ATOM 719 C CA . ASP A 1 93 ? -18.690 -1.648 30.752 1.00 86.88 93 ASP A CA 1
ATOM 720 C C . ASP A 1 93 ? -18.499 -2.757 29.703 1.00 86.88 93 ASP A C 1
ATOM 722 O O . ASP A 1 93 ? -18.811 -3.919 29.955 1.00 86.88 93 ASP A O 1
ATOM 726 N N . ARG A 1 94 ? -17.945 -2.415 28.530 1.00 81.38 94 ARG A N 1
ATOM 727 C CA . ARG A 1 94 ? -17.668 -3.358 27.426 1.00 81.38 94 ARG A CA 1
ATOM 728 C C . ARG A 1 94 ? -16.214 -3.820 27.349 1.00 81.38 94 ARG A C 1
ATOM 730 O O . ARG A 1 94 ? -15.828 -4.471 26.380 1.00 81.38 94 ARG A O 1
ATOM 737 N N . PHE A 1 95 ? -15.403 -3.497 28.354 1.00 87.06 95 PHE A N 1
ATOM 738 C CA . PHE A 1 95 ? -13.983 -3.836 28.373 1.00 87.06 95 PHE A CA 1
ATOM 739 C C . PHE A 1 95 ? -13.763 -5.342 28.181 1.00 87.06 95 PHE A C 1
ATOM 741 O O . PHE A 1 95 ? -13.061 -5.748 27.258 1.00 87.06 95 PHE A O 1
ATOM 748 N N . GLU A 1 96 ? -14.437 -6.178 28.971 1.00 87.38 96 GLU A N 1
ATOM 749 C CA . GLU A 1 96 ? -14.259 -7.636 28.923 1.00 87.38 96 GLU A CA 1
ATOM 750 C C . GLU A 1 96 ? -14.682 -8.255 27.585 1.00 87.38 96 GLU A C 1
ATOM 752 O O . GLU A 1 96 ? -14.036 -9.177 27.092 1.00 87.38 96 GLU A O 1
ATOM 757 N N . GLU A 1 97 ? -15.734 -7.733 26.948 1.00 88.31 97 GLU A N 1
ATOM 758 C CA . GLU A 1 97 ? -16.181 -8.210 25.635 1.00 88.31 97 GLU A CA 1
ATOM 759 C C . GLU A 1 97 ? -15.145 -7.891 24.550 1.00 88.31 97 GLU A C 1
ATOM 761 O O . GLU A 1 97 ? -14.758 -8.765 23.768 1.00 88.31 97 GLU A O 1
ATOM 766 N N . VAL A 1 98 ? -14.645 -6.652 24.530 1.00 87.81 98 VAL A N 1
ATOM 767 C CA . VAL A 1 98 ? -13.637 -6.210 23.560 1.00 87.81 98 VAL A CA 1
ATOM 768 C C . VAL A 1 98 ? -12.335 -6.986 23.758 1.00 87.81 98 VAL A C 1
ATOM 770 O O . VAL A 1 98 ? -11.816 -7.567 22.803 1.00 87.81 98 VAL A O 1
ATOM 773 N N . TYR A 1 99 ? -11.836 -7.085 24.990 1.00 88.56 99 TYR A N 1
ATOM 774 C CA . TYR A 1 99 ? -10.625 -7.850 25.298 1.00 88.56 99 TYR A CA 1
ATOM 775 C C . TYR A 1 99 ? -10.796 -9.349 25.041 1.00 88.56 99 TYR A C 1
ATOM 777 O O . TYR A 1 99 ? -9.897 -9.998 24.496 1.00 88.56 99 TYR A O 1
ATOM 785 N N . GLY A 1 100 ? -11.965 -9.903 25.360 1.00 90.62 100 GLY A N 1
ATOM 786 C CA . GLY A 1 100 ? -12.330 -11.279 25.048 1.00 90.62 100 GLY A CA 1
ATOM 787 C C . GLY A 1 100 ? -12.329 -11.544 23.543 1.00 90.62 100 GLY A C 1
ATOM 788 O O . GLY A 1 100 ? -11.809 -12.564 23.099 1.00 90.62 100 GLY A O 1
ATOM 789 N N . SER A 1 101 ? -12.844 -10.619 22.732 1.00 88.06 101 SER A N 1
ATOM 790 C CA . SER A 1 101 ? -12.866 -10.767 21.271 1.00 88.06 101 SER A CA 1
ATOM 791 C C . SER A 1 101 ? -11.460 -10.785 20.657 1.00 88.06 101 SER A C 1
ATOM 793 O O . SER A 1 101 ? -11.180 -11.591 19.771 1.00 88.06 101 SER A O 1
ATOM 795 N N . ILE A 1 102 ? -10.556 -9.945 21.170 1.00 87.00 102 ILE A N 1
ATOM 796 C CA . ILE A 1 102 ? -9.173 -9.838 20.693 1.00 87.00 102 ILE A CA 1
ATOM 797 C C . ILE A 1 102 ? -8.359 -11.059 21.130 1.00 87.00 102 ILE A C 1
ATOM 799 O O . ILE A 1 102 ? -7.621 -11.627 20.326 1.00 87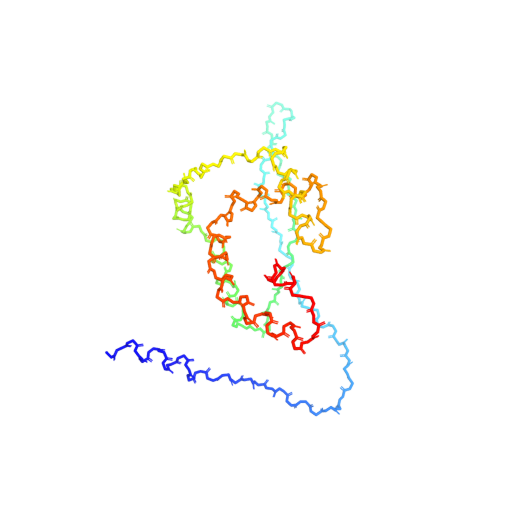.00 102 ILE A O 1
ATOM 803 N N . SER A 1 103 ? -8.505 -11.484 22.388 1.00 88.06 103 SER A N 1
ATOM 804 C CA . SER A 1 103 ? -7.760 -12.622 22.944 1.00 88.06 103 SER A CA 1
ATOM 805 C C . SER A 1 103 ? -8.190 -13.964 22.347 1.00 88.06 103 SER A C 1
ATOM 807 O O . SER A 1 103 ? -7.346 -14.825 22.109 1.00 88.06 103 SER A O 1
ATOM 809 N N . ASN A 1 104 ? -9.480 -14.129 22.039 1.00 89.69 104 ASN A N 1
ATOM 810 C CA . ASN A 1 104 ? -10.016 -15.347 21.428 1.00 89.69 104 ASN A CA 1
ATOM 811 C C . ASN A 1 104 ? -9.878 -15.386 19.898 1.00 89.69 104 ASN A C 1
ATOM 813 O O . ASN A 1 104 ? -10.303 -16.363 19.271 1.00 89.69 104 ASN A O 1
ATOM 817 N N . MET A 1 105 ? -9.302 -14.353 19.274 1.00 87.00 105 MET A N 1
ATOM 818 C CA . MET A 1 105 ? -9.052 -14.356 17.838 1.00 87.00 105 MET A CA 1
ATOM 819 C C . MET A 1 105 ? -8.039 -15.457 17.502 1.00 87.00 105 MET A C 1
ATOM 821 O O . MET A 1 105 ? -6.889 -15.434 17.936 1.00 87.00 105 MET A O 1
ATOM 825 N N . LYS A 1 106 ? -8.474 -16.451 16.723 1.00 86.81 106 LYS A N 1
ATOM 826 C CA . LYS A 1 106 ? -7.596 -17.513 16.230 1.00 86.81 106 LYS A CA 1
ATOM 827 C C . LYS A 1 106 ? -6.868 -17.014 14.991 1.00 86.81 106 LYS A C 1
ATOM 829 O O . LYS A 1 106 ? -7.499 -16.712 13.982 1.00 86.81 106 LYS A O 1
ATOM 834 N N . TYR A 1 107 ? -5.546 -16.949 15.074 1.00 81.94 107 TYR A N 1
ATOM 835 C CA . TYR A 1 107 ? -4.690 -16.620 13.944 1.00 81.94 107 TYR A CA 1
ATOM 836 C C . TYR A 1 107 ? -4.242 -17.914 13.275 1.00 81.94 107 TYR A C 1
ATOM 838 O O . TYR A 1 107 ? -3.604 -18.759 13.903 1.00 81.94 107 TYR A O 1
ATOM 846 N N . GLU A 1 108 ? -4.572 -18.071 12.000 1.00 79.19 108 GLU A N 1
ATOM 847 C CA . GLU A 1 108 ? -3.978 -19.116 11.176 1.00 79.19 108 GLU A CA 1
ATOM 848 C C . GLU A 1 108 ? -2.635 -18.607 10.654 1.00 79.19 108 GLU A C 1
ATOM 850 O O . GLU A 1 108 ? -2.547 -17.523 10.070 1.00 79.19 108 GLU A O 1
ATOM 855 N N . VAL A 1 109 ? -1.571 -19.374 10.890 1.00 76.44 109 VAL A N 1
ATOM 856 C CA . VAL A 1 109 ? -0.258 -19.066 10.322 1.00 76.44 109 VAL A CA 1
ATOM 857 C C . VAL A 1 109 ? -0.356 -19.298 8.819 1.00 76.44 109 VAL A C 1
ATOM 859 O O . VAL A 1 109 ? -0.532 -20.428 8.369 1.00 76.44 109 VAL A O 1
ATOM 862 N N . VAL A 1 110 ? -0.278 -18.221 8.038 1.00 73.06 110 VAL A N 1
ATOM 863 C CA . VAL A 1 110 ? -0.182 -18.325 6.581 1.00 73.06 110 VAL A CA 1
ATOM 864 C C . VAL A 1 110 ? 1.207 -18.858 6.258 1.00 73.06 110 VAL A C 1
ATOM 866 O O . VAL A 1 110 ? 2.193 -18.136 6.418 1.00 73.06 110 VAL A O 1
ATOM 869 N N . ASP A 1 111 ? 1.270 -20.118 5.831 1.00 73.88 111 ASP A N 1
ATOM 870 C CA . ASP A 1 111 ? 2.503 -20.719 5.338 1.00 73.88 111 ASP A CA 1
ATOM 871 C C . ASP A 1 111 ? 2.964 -19.970 4.080 1.00 73.88 111 ASP A C 1
ATOM 873 O O . ASP A 1 111 ? 2.197 -19.770 3.129 1.00 73.88 111 ASP A O 1
ATOM 877 N N . TYR A 1 112 ? 4.196 -19.472 4.120 1.00 75.00 112 TYR A N 1
ATOM 878 C CA . TYR A 1 112 ? 4.798 -18.684 3.055 1.00 75.00 112 TYR A CA 1
ATOM 879 C C . TYR A 1 112 ? 6.177 -19.252 2.760 1.00 75.00 112 TYR A C 1
ATOM 881 O O . TYR A 1 112 ? 7.110 -19.090 3.545 1.00 75.00 112 TYR A O 1
ATOM 889 N N . GLU A 1 113 ? 6.303 -19.872 1.593 1.00 81.44 113 GLU A N 1
ATOM 890 C CA . GLU A 1 113 ? 7.599 -20.236 1.043 1.00 81.44 113 GLU A CA 1
ATOM 891 C C . GLU A 1 113 ? 8.347 -18.960 0.652 1.00 81.44 113 GLU A C 1
ATOM 893 O O . GLU A 1 113 ? 7.922 -18.199 -0.224 1.00 81.44 113 GLU A O 1
ATOM 898 N N . GLU A 1 114 ? 9.464 -18.698 1.329 1.00 81.75 114 GLU A N 1
ATOM 899 C CA . GLU A 1 114 ? 10.262 -17.515 1.046 1.00 81.75 114 GLU A CA 1
ATOM 900 C C . GLU A 1 114 ? 10.881 -17.596 -0.349 1.00 81.75 114 GLU A C 1
ATOM 902 O O . GLU A 1 114 ? 11.657 -18.498 -0.657 1.00 81.75 114 GLU A O 1
ATOM 907 N N . LEU A 1 115 ? 10.559 -16.612 -1.194 1.00 86.56 115 LEU A N 1
ATOM 908 C CA . LEU A 1 115 ? 11.176 -16.473 -2.508 1.00 86.56 115 LEU A CA 1
ATOM 909 C C . LEU A 1 115 ? 12.694 -16.222 -2.356 1.00 86.56 115 LEU A C 1
ATOM 911 O O . LEU A 1 115 ? 13.069 -15.190 -1.778 1.00 86.56 115 LEU A O 1
ATOM 915 N N . PRO A 1 116 ? 13.565 -17.099 -2.900 1.00 93.56 116 PRO A N 1
ATOM 916 C CA . PRO A 1 116 ? 15.008 -16.892 -2.877 1.00 93.56 116 PRO A CA 1
ATOM 917 C C . PRO A 1 116 ? 15.403 -15.649 -3.676 1.00 93.56 116 PRO A C 1
ATOM 919 O O . PRO A 1 116 ? 14.890 -15.414 -4.772 1.00 93.56 116 PRO A O 1
ATOM 922 N N . THR A 1 117 ? 16.356 -14.877 -3.157 1.00 93.94 117 THR A N 1
ATOM 923 C CA . THR A 1 117 ? 16.779 -13.606 -3.764 1.00 93.94 117 THR A CA 1
ATOM 924 C C . THR A 1 117 ? 17.364 -13.788 -5.170 1.00 93.94 117 THR A C 1
ATOM 926 O O . THR A 1 117 ? 17.087 -12.982 -6.052 1.00 93.9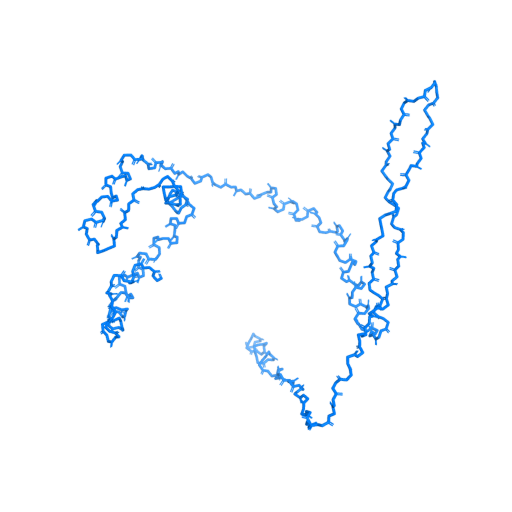4 117 THR A O 1
ATOM 929 N N . GLU A 1 118 ? 18.098 -14.874 -5.424 1.00 93.94 118 GLU A N 1
ATOM 930 C CA . GLU A 1 118 ? 18.658 -15.162 -6.756 1.00 93.94 118 GLU A CA 1
ATOM 931 C C . GLU A 1 118 ? 17.563 -15.423 -7.800 1.00 93.94 118 GLU A C 1
ATOM 933 O O . GLU A 1 118 ? 17.602 -14.877 -8.901 1.00 93.94 118 GLU A O 1
ATOM 938 N N . LEU A 1 119 ? 16.519 -16.169 -7.422 1.00 94.94 119 LEU A N 1
ATOM 939 C CA . LEU A 1 119 ? 15.365 -16.400 -8.290 1.00 94.94 119 LEU A CA 1
ATOM 940 C C . LEU A 1 119 ? 14.587 -15.103 -8.557 1.00 94.94 119 LEU A C 1
ATOM 942 O O . LEU A 1 119 ? 14.057 -14.910 -9.650 1.00 94.94 119 LEU A O 1
ATOM 946 N N . LEU A 1 120 ? 14.509 -14.210 -7.566 1.00 94.88 120 LEU A N 1
ATOM 947 C CA . LEU A 1 120 ? 13.884 -12.900 -7.731 1.00 94.88 120 LEU A CA 1
ATOM 948 C C . LEU A 1 120 ? 14.658 -12.034 -8.731 1.00 94.88 120 LEU A C 1
ATOM 950 O O . LEU A 1 120 ? 14.030 -11.454 -9.612 1.00 94.88 120 LEU A O 1
ATOM 954 N N . LYS A 1 121 ? 15.992 -11.982 -8.637 1.00 95.50 121 LYS A N 1
ATOM 955 C CA . LYS A 1 121 ? 16.831 -11.225 -9.581 1.00 95.50 121 LYS A CA 1
ATOM 956 C C . LYS A 1 121 ? 16.650 -11.722 -11.011 1.00 95.50 121 LYS A C 1
ATOM 958 O O . LYS A 1 121 ? 16.337 -10.920 -11.883 1.00 95.50 121 LYS A O 1
ATOM 963 N N . GLN A 1 122 ? 16.725 -13.037 -11.220 1.00 95.81 122 GLN A N 1
ATOM 964 C CA . GLN A 1 122 ? 16.509 -13.641 -12.536 1.00 95.81 122 GLN A CA 1
ATOM 965 C C . GLN A 1 122 ? 15.142 -13.250 -13.123 1.00 95.81 122 GLN A C 1
ATOM 967 O O . GLN A 1 122 ? 15.042 -12.832 -14.271 1.00 95.81 122 GLN A O 1
ATOM 972 N N . ARG A 1 123 ? 14.074 -13.329 -12.318 1.00 95.50 123 ARG A N 1
ATOM 973 C CA . ARG A 1 123 ? 12.723 -12.953 -12.766 1.00 95.50 123 ARG A CA 1
ATOM 974 C C . ARG A 1 123 ? 12.585 -11.461 -13.067 1.00 95.50 123 ARG A C 1
ATOM 976 O O . ARG A 1 123 ? 11.802 -11.107 -13.943 1.00 95.50 123 ARG A O 1
ATOM 983 N N . LEU A 1 124 ? 13.290 -10.597 -12.336 1.00 94.75 124 LEU A N 1
ATOM 984 C CA . LEU A 1 124 ? 13.303 -9.160 -12.612 1.00 94.75 124 LEU A CA 1
ATOM 985 C C . LEU A 1 124 ? 14.033 -8.848 -13.918 1.00 94.75 124 LEU A C 1
ATOM 987 O O . LEU A 1 124 ? 13.536 -8.033 -14.686 1.00 94.75 124 LEU A O 1
ATOM 991 N N . GLU A 1 125 ? 15.146 -9.520 -14.206 1.00 94.81 125 GLU A N 1
ATOM 992 C CA . GLU A 1 125 ? 15.856 -9.382 -15.484 1.00 94.81 125 GLU A CA 1
ATOM 993 C C . GLU A 1 125 ? 14.977 -9.819 -16.664 1.00 94.81 125 GLU A C 1
ATOM 995 O O . GLU A 1 125 ? 14.829 -9.075 -17.636 1.00 94.81 125 GLU A O 1
ATOM 1000 N N . ASP A 1 126 ? 14.313 -10.973 -16.540 1.00 94.75 126 ASP A N 1
ATOM 1001 C CA . ASP A 1 126 ? 13.362 -11.467 -17.542 1.00 94.75 126 ASP A CA 1
ATOM 1002 C C . ASP A 1 126 ? 12.190 -10.496 -17.755 1.00 94.75 126 ASP A C 1
ATOM 1004 O O . ASP A 1 126 ? 11.719 -10.314 -18.881 1.00 94.75 126 ASP A O 1
ATOM 1008 N N . LEU A 1 127 ? 11.695 -9.881 -16.676 1.00 92.56 127 LEU A N 1
ATOM 1009 C CA . LEU A 1 127 ? 10.614 -8.899 -16.733 1.00 92.56 127 LEU A CA 1
ATOM 1010 C C . LEU A 1 127 ? 11.077 -7.613 -17.422 1.00 92.56 127 LEU A C 1
ATOM 1012 O O . LEU A 1 127 ? 10.407 -7.144 -18.340 1.00 92.56 127 LEU A O 1
ATOM 1016 N N . ASN A 1 128 ? 12.237 -7.092 -17.024 1.00 93.38 128 ASN A N 1
ATOM 1017 C CA . ASN A 1 128 ? 12.844 -5.889 -17.584 1.00 93.38 128 ASN A CA 1
ATOM 1018 C C . ASN A 1 128 ? 13.085 -6.033 -19.095 1.00 93.38 128 ASN A C 1
ATOM 1020 O O . ASN A 1 128 ? 12.824 -5.111 -19.853 1.00 93.38 128 ASN A O 1
ATOM 1024 N N . ALA A 1 129 ? 13.496 -7.217 -19.561 1.00 92.69 129 ALA A N 1
ATOM 1025 C CA . ALA A 1 129 ? 13.685 -7.486 -20.988 1.00 92.69 129 ALA A CA 1
ATOM 1026 C C . ALA A 1 129 ? 12.376 -7.486 -21.803 1.00 92.69 129 ALA A C 1
ATOM 1028 O O . ALA A 1 129 ? 12.399 -7.279 -23.016 1.00 92.69 129 ALA A O 1
ATOM 1029 N N . ARG A 1 130 ? 11.231 -7.751 -21.160 1.00 90.31 130 ARG A N 1
ATOM 1030 C CA . ARG A 1 130 ? 9.910 -7.810 -21.811 1.00 90.31 130 ARG A CA 1
ATOM 1031 C C . ARG A 1 130 ? 9.169 -6.482 -21.790 1.00 90.31 130 ARG A C 1
ATOM 1033 O O . ARG A 1 130 ? 8.238 -6.310 -22.574 1.00 90.31 130 ARG A O 1
ATOM 1040 N N . THR A 1 131 ? 9.529 -5.580 -20.883 1.00 88.19 131 THR A N 1
ATOM 1041 C CA . THR A 1 131 ? 8.837 -4.305 -20.688 1.00 88.19 131 THR A CA 1
ATOM 1042 C C . THR A 1 131 ? 9.713 -3.129 -21.111 1.00 88.19 131 THR A C 1
ATOM 1044 O O . THR A 1 131 ? 10.915 -3.165 -20.895 1.00 88.19 131 THR A O 1
ATOM 1047 N N . PRO A 1 132 ? 9.141 -2.032 -21.629 1.00 88.56 132 PRO A N 1
ATOM 1048 C CA . PRO A 1 132 ? 9.895 -0.812 -21.920 1.00 88.56 132 PRO A CA 1
ATOM 1049 C C . PRO A 1 132 ? 10.300 -0.033 -20.655 1.00 88.56 132 PRO A C 1
ATOM 1051 O O . PRO A 1 132 ? 10.996 0.977 -20.748 1.00 88.56 132 PRO A O 1
ATOM 1054 N N . PHE A 1 133 ? 9.849 -0.462 -19.472 1.00 86.69 133 PHE A N 1
ATOM 1055 C CA . PHE A 1 133 ? 10.223 0.135 -18.194 1.00 86.69 133 PHE A CA 1
ATOM 1056 C C . PHE A 1 133 ? 11.528 -0.458 -17.680 1.00 86.69 133 PHE A C 1
ATOM 1058 O O . PHE A 1 133 ? 11.690 -1.672 -17.692 1.00 86.69 133 PHE A O 1
ATOM 1065 N N . ASN A 1 134 ? 12.403 0.396 -17.148 1.00 89.88 134 ASN A N 1
ATOM 1066 C CA . ASN A 1 134 ? 13.605 -0.052 -16.461 1.00 89.88 134 ASN A CA 1
ATOM 1067 C C . ASN A 1 134 ? 13.258 -0.558 -15.054 1.00 89.88 134 ASN A C 1
ATOM 1069 O O . ASN A 1 134 ? 12.986 0.239 -14.152 1.00 89.88 134 ASN A O 1
ATOM 1073 N N . VAL A 1 135 ? 13.281 -1.874 -14.869 1.00 89.94 135 VAL A N 1
ATOM 1074 C CA . VAL A 1 135 ? 13.063 -2.535 -13.581 1.00 89.94 135 VAL A CA 1
ATOM 1075 C C . VAL A 1 135 ? 14.387 -3.107 -13.085 1.00 89.94 135 VAL A C 1
ATOM 1077 O O . VAL A 1 135 ? 14.780 -4.217 -13.436 1.00 89.94 135 VAL A O 1
ATOM 1080 N N . GLU A 1 136 ? 15.081 -2.336 -12.250 1.00 92.50 136 GLU A N 1
ATOM 1081 C CA . GLU A 1 136 ? 16.337 -2.748 -11.622 1.00 92.50 136 GLU A CA 1
ATOM 1082 C C . GLU A 1 136 ? 16.098 -3.347 -10.228 1.00 92.50 136 GLU A C 1
ATOM 1084 O O . GLU A 1 136 ? 15.178 -2.963 -9.498 1.00 92.50 136 GLU A O 1
ATOM 1089 N N . TYR A 1 137 ? 16.953 -4.291 -9.833 1.00 95.19 137 TYR A N 1
ATOM 1090 C CA . TYR A 1 137 ? 16.942 -4.838 -8.484 1.00 95.19 137 TYR A CA 1
ATOM 1091 C C . TYR A 1 137 ? 17.384 -3.796 -7.444 1.00 95.19 137 TYR A C 1
ATOM 1093 O O . TYR A 1 137 ? 18.426 -3.156 -7.561 1.00 95.19 137 TYR A O 1
ATOM 1101 N N . ASN A 1 138 ? 16.623 -3.703 -6.353 1.00 96.25 138 ASN A N 1
ATOM 1102 C CA . ASN A 1 138 ? 16.967 -2.913 -5.176 1.00 96.25 138 ASN A CA 1
ATOM 1103 C C . ASN A 1 138 ? 16.523 -3.674 -3.908 1.00 96.25 138 ASN A C 1
ATOM 1105 O O . ASN A 1 138 ? 15.405 -4.197 -3.892 1.00 96.25 138 ASN A O 1
ATOM 1109 N N . PRO A 1 139 ? 17.319 -3.706 -2.822 1.00 94.94 139 PRO A N 1
ATOM 1110 C CA . PRO A 1 139 ? 16.903 -4.313 -1.552 1.00 94.94 139 PRO A CA 1
ATOM 1111 C C . PRO A 1 139 ? 15.560 -3.791 -1.008 1.00 94.94 139 PRO A C 1
ATOM 1113 O O . PRO A 1 139 ? 14.769 -4.551 -0.446 1.00 94.94 139 PRO A O 1
ATOM 1116 N N . ALA A 1 140 ? 15.262 -2.502 -1.203 1.00 95.56 140 ALA A N 1
ATOM 1117 C CA . ALA A 1 140 ? 13.975 -1.923 -0.824 1.00 95.56 140 ALA A CA 1
ATOM 1118 C C . ALA A 1 140 ? 12.822 -2.513 -1.654 1.00 95.56 140 ALA A C 1
ATOM 1120 O O . ALA A 1 140 ? 11.769 -2.841 -1.106 1.00 95.56 140 ALA A O 1
ATOM 1121 N N . LEU A 1 141 ? 13.041 -2.706 -2.959 1.00 94.62 141 LEU A N 1
ATOM 1122 C CA . LEU A 1 141 ? 12.070 -3.320 -3.864 1.00 94.62 141 LEU A CA 1
ATOM 1123 C C . LEU A 1 141 ? 11.805 -4.782 -3.483 1.00 94.62 141 LEU A C 1
ATOM 1125 O O . LEU A 1 141 ? 10.650 -5.196 -3.438 1.00 94.62 141 LEU A O 1
ATOM 1129 N N . GLU A 1 142 ? 12.843 -5.550 -3.143 1.00 94.69 142 GLU A N 1
ATOM 1130 C CA . GLU A 1 142 ? 12.695 -6.941 -2.695 1.00 94.69 142 GLU A CA 1
ATOM 1131 C C . GLU A 1 142 ? 11.801 -7.051 -1.453 1.00 94.69 142 GLU A C 1
ATOM 1133 O O . GLU A 1 142 ? 10.899 -7.891 -1.411 1.00 94.69 142 GLU A O 1
ATOM 1138 N N . SER A 1 143 ? 12.013 -6.184 -0.459 1.00 93.69 143 SER A N 1
ATOM 1139 C CA . SER A 1 143 ? 11.191 -6.149 0.757 1.00 93.69 143 SER A CA 1
ATOM 1140 C C . SER A 1 143 ? 9.720 -5.867 0.439 1.00 93.69 143 SER A C 1
ATOM 1142 O O . SER A 1 143 ? 8.823 -6.558 0.933 1.00 93.69 143 SER A O 1
ATOM 1144 N N . VAL A 1 144 ? 9.463 -4.905 -0.455 1.00 94.00 144 VAL A N 1
ATOM 1145 C CA . VAL A 1 144 ? 8.108 -4.593 -0.923 1.00 94.00 144 VAL A CA 1
ATOM 1146 C C . VAL A 1 144 ? 7.496 -5.803 -1.628 1.00 94.00 144 VAL A C 1
ATOM 1148 O O . VAL A 1 144 ? 6.408 -6.232 -1.249 1.00 94.00 144 VAL A O 1
ATOM 1151 N N . ILE A 1 145 ? 8.197 -6.415 -2.587 1.00 93.50 145 ILE A N 1
ATOM 1152 C CA . ILE A 1 145 ? 7.711 -7.597 -3.314 1.00 93.50 145 ILE A CA 1
ATOM 1153 C C . ILE A 1 145 ? 7.364 -8.726 -2.335 1.00 93.50 145 ILE A C 1
ATOM 1155 O O . ILE A 1 145 ? 6.251 -9.255 -2.376 1.00 93.50 145 ILE A O 1
ATOM 1159 N N . LYS A 1 146 ? 8.264 -9.053 -1.399 1.00 91.75 146 LYS A N 1
ATOM 1160 C CA . LYS A 1 146 ? 8.033 -10.081 -0.370 1.00 91.75 146 LYS A CA 1
ATOM 1161 C C . LYS A 1 146 ? 6.817 -9.755 0.501 1.00 91.75 146 LYS A C 1
ATOM 1163 O O 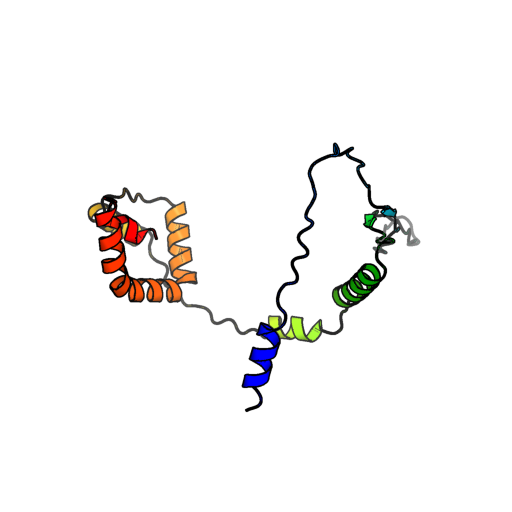. LYS A 1 146 ? 6.001 -10.636 0.770 1.00 91.75 146 LYS A O 1
ATOM 1168 N N . GLY A 1 147 ? 6.634 -8.491 0.886 1.00 91.62 147 GLY A N 1
ATOM 1169 C CA . GLY A 1 147 ? 5.467 -8.039 1.646 1.00 91.62 147 GLY A CA 1
ATOM 1170 C C . GLY A 1 147 ? 4.143 -8.235 0.900 1.00 91.62 147 GLY A C 1
ATOM 1171 O O . GLY A 1 147 ? 3.157 -8.679 1.495 1.00 91.62 147 GLY A O 1
ATOM 1172 N N . TYR A 1 148 ? 4.113 -7.956 -0.406 1.00 91.69 148 TYR A N 1
ATOM 1173 C CA . TYR A 1 148 ? 2.931 -8.183 -1.244 1.00 91.69 148 TYR A CA 1
ATOM 1174 C C . TYR A 1 148 ? 2.650 -9.675 -1.452 1.00 91.69 148 TYR A C 1
ATOM 1176 O O . TYR A 1 148 ? 1.494 -10.092 -1.342 1.00 91.69 148 TYR A O 1
ATOM 1184 N N . LEU A 1 149 ? 3.684 -10.488 -1.687 1.00 89.44 149 LEU A N 1
ATOM 1185 C CA . LEU A 1 149 ? 3.539 -11.937 -1.855 1.00 89.44 149 LEU A CA 1
ATOM 1186 C C . LEU A 1 149 ? 3.032 -12.620 -0.578 1.00 89.44 149 LEU A C 1
ATOM 1188 O O . LEU A 1 149 ? 2.169 -13.493 -0.662 1.00 89.44 149 LEU A O 1
ATOM 1192 N N . LYS A 1 150 ? 3.498 -12.176 0.596 1.00 89.06 150 LYS A N 1
ATOM 1193 C CA . LYS A 1 150 ? 3.071 -12.708 1.896 1.00 89.06 150 LYS A CA 1
ATOM 1194 C C . LYS A 1 150 ? 1.655 -12.269 2.275 1.00 89.06 150 LYS A C 1
ATOM 1196 O O . LYS A 1 150 ? 0.811 -13.099 2.594 1.00 89.06 150 LYS A O 1
ATOM 1201 N N . ASN A 1 151 ? 1.376 -10.965 2.226 1.00 89.06 151 ASN A N 1
ATOM 1202 C CA . ASN A 1 151 ? 0.159 -10.410 2.834 1.00 89.06 151 ASN A CA 1
ATOM 1203 C C . ASN A 1 151 ? -0.997 -10.207 1.843 1.00 89.06 151 ASN A C 1
ATOM 1205 O O . ASN A 1 151 ? -2.154 -10.135 2.253 1.00 89.06 151 ASN A O 1
ATOM 1209 N N . ARG A 1 152 ? -0.720 -10.076 0.538 1.00 90.19 152 ARG A N 1
ATOM 1210 C CA . ARG A 1 152 ? -1.715 -9.663 -0.472 1.00 90.19 152 ARG A CA 1
ATOM 1211 C C . ARG A 1 152 ? -1.958 -10.700 -1.568 1.00 90.19 152 ARG A C 1
ATOM 1213 O O . ARG A 1 152 ? -2.592 -10.372 -2.568 1.00 90.19 152 ARG A O 1
ATOM 1220 N N . ARG A 1 153 ? -1.553 -11.963 -1.372 1.00 88.44 153 ARG A N 1
ATOM 1221 C CA . ARG A 1 153 ? -1.695 -13.043 -2.371 1.00 88.44 153 ARG A CA 1
ATOM 1222 C C . ARG A 1 153 ? -3.117 -13.175 -2.925 1.00 88.44 153 ARG A C 1
ATOM 1224 O O . ARG A 1 153 ? -3.309 -13.243 -4.134 1.00 88.44 153 ARG A O 1
ATOM 1231 N N . ARG A 1 154 ? -4.130 -13.152 -2.048 1.00 90.88 154 ARG A N 1
ATOM 1232 C CA . ARG A 1 154 ? -5.546 -13.259 -2.445 1.00 90.88 154 ARG A CA 1
ATOM 1233 C C . ARG A 1 154 ? -6.001 -12.074 -3.298 1.00 90.88 154 ARG A C 1
ATOM 1235 O O . ARG A 1 154 ? -6.738 -12.265 -4.259 1.00 90.88 154 ARG A O 1
ATOM 1242 N N . THR A 1 155 ? -5.594 -10.862 -2.934 1.00 92.12 155 THR A N 1
ATOM 1243 C CA . THR A 1 155 ? -5.960 -9.644 -3.667 1.00 92.12 155 THR A CA 1
ATOM 1244 C C . THR A 1 155 ? -5.250 -9.590 -5.012 1.00 92.12 155 THR A C 1
ATOM 1246 O O . THR A 1 155 ? -5.900 -9.320 -6.014 1.00 92.12 155 THR A O 1
ATOM 1249 N N . MET A 1 156 ? -3.960 -9.934 -5.052 1.00 91.19 156 MET A N 1
ATOM 1250 C CA . MET A 1 156 ? -3.192 -9.978 -6.295 1.00 91.19 156 MET A CA 1
ATOM 1251 C C . MET A 1 156 ? -3.755 -11.024 -7.265 1.00 91.19 156 MET A C 1
ATOM 1253 O O . MET A 1 156 ? -3.960 -10.719 -8.430 1.00 91.19 156 MET A O 1
ATOM 1257 N N . GLY A 1 157 ? -4.123 -12.217 -6.780 1.00 91.88 157 GLY A N 1
ATOM 1258 C CA . GLY A 1 157 ? -4.771 -13.232 -7.619 1.00 91.88 157 GLY A CA 1
ATOM 1259 C C . GLY A 1 157 ? -6.114 -12.774 -8.202 1.00 91.88 157 GLY A C 1
ATOM 1260 O O . GLY A 1 157 ? -6.407 -13.051 -9.360 1.00 91.88 157 GLY A O 1
ATOM 1261 N N . LYS A 1 158 ? -6.916 -12.018 -7.438 1.00 94.06 158 LYS A N 1
ATOM 1262 C CA . LYS A 1 158 ? -8.142 -11.394 -7.965 1.00 94.06 158 LYS A CA 1
ATOM 1263 C C . LYS A 1 158 ? -7.837 -10.330 -9.018 1.00 94.06 158 LYS A C 1
ATOM 1265 O O . LYS A 1 158 ? -8.536 -10.280 -10.020 1.00 94.06 158 LYS A O 1
ATOM 1270 N N . LEU A 1 159 ? -6.819 -9.499 -8.792 1.00 92.75 159 LEU A N 1
ATOM 1271 C CA . LEU A 1 159 ? -6.406 -8.468 -9.744 1.00 92.75 159 LEU A CA 1
ATOM 1272 C C . LEU A 1 159 ? -5.961 -9.096 -11.070 1.00 92.75 159 LEU A C 1
ATOM 1274 O O . LEU A 1 159 ? -6.432 -8.672 -12.116 1.00 92.75 159 LEU A O 1
ATOM 1278 N N . MET A 1 160 ? -5.155 -10.159 -11.014 1.00 91.25 160 MET A N 1
ATOM 1279 C CA . MET A 1 160 ? -4.742 -10.930 -12.194 1.00 91.25 160 MET A CA 1
ATOM 1280 C C . MET A 1 160 ? -5.922 -11.603 -12.909 1.00 91.25 160 MET A C 1
ATOM 1282 O O . MET A 1 160 ? -5.922 -11.723 -14.123 1.00 91.25 160 MET A O 1
ATOM 1286 N N . ALA A 1 161 ? -6.952 -12.045 -12.183 1.00 94.25 161 ALA A N 1
ATOM 1287 C CA . ALA A 1 161 ? -8.142 -12.611 -12.820 1.00 94.25 161 ALA A CA 1
ATOM 1288 C C . ALA A 1 161 ? -8.997 -11.540 -13.520 1.00 94.25 161 ALA A C 1
ATOM 1290 O O . ALA A 1 161 ? -9.623 -11.804 -14.542 1.00 94.25 161 ALA A O 1
ATOM 1291 N N . LEU A 1 162 ? -9.050 -10.331 -12.956 1.00 94.81 162 LEU A N 1
ATOM 1292 C CA . LEU A 1 162 ? -9.796 -9.214 -13.533 1.00 94.81 162 LEU A CA 1
ATOM 1293 C C . LEU A 1 162 ? -9.033 -8.528 -14.669 1.00 94.81 162 LEU A C 1
ATOM 1295 O O . LEU A 1 162 ? -9.670 -7.950 -15.548 1.00 94.81 162 LEU A O 1
ATOM 1299 N N . SER A 1 163 ? -7.699 -8.590 -14.676 1.00 94.12 163 SER A N 1
ATOM 1300 C CA . SER A 1 163 ? -6.887 -7.922 -15.692 1.00 94.12 163 SER A CA 1
ATOM 1301 C C . SER A 1 163 ? -7.231 -8.373 -17.104 1.00 94.12 163 SER A C 1
ATOM 1303 O O . SER A 1 163 ? -7.368 -7.529 -17.982 1.00 94.12 163 SER A O 1
ATOM 1305 N N . ASP A 1 164 ? -7.478 -9.667 -17.310 1.00 91.62 164 ASP A N 1
ATOM 1306 C CA . ASP A 1 164 ? -7.819 -10.214 -18.629 1.00 91.62 164 ASP A CA 1
ATOM 1307 C C . ASP A 1 164 ? -9.101 -9.593 -19.204 1.00 91.62 164 ASP A C 1
ATOM 1309 O O . ASP A 1 164 ? -9.229 -9.413 -20.414 1.00 91.62 164 ASP A O 1
ATOM 1313 N N . TYR A 1 165 ? -10.043 -9.225 -18.331 1.00 95.31 165 TYR A N 1
ATOM 1314 C CA . TYR A 1 165 ? -11.298 -8.592 -18.720 1.00 95.31 165 TYR A CA 1
ATOM 1315 C C . TYR A 1 165 ? -11.149 -7.084 -18.972 1.00 95.31 165 TYR A C 1
ATOM 1317 O O . TYR A 1 165 ? -11.734 -6.559 -19.917 1.00 95.31 165 TYR A O 1
ATOM 1325 N N . TYR A 1 166 ? -10.382 -6.372 -18.140 1.00 96.12 166 TYR A N 1
ATOM 1326 C CA . TYR A 1 166 ? -10.290 -4.907 -18.211 1.00 96.12 166 TYR A CA 1
ATOM 1327 C C . TYR A 1 166 ? -9.183 -4.384 -19.130 1.00 96.12 166 TYR A C 1
ATOM 1329 O O . TYR A 1 166 ? -9.321 -3.285 -19.666 1.00 96.12 166 TYR A O 1
ATOM 1337 N N . PHE A 1 167 ? -8.113 -5.148 -19.364 1.00 95.56 167 PHE A N 1
ATOM 1338 C CA . PHE A 1 167 ? -7.000 -4.719 -20.215 1.00 95.56 167 PHE A CA 1
ATOM 1339 C C . PHE A 1 167 ? -7.421 -4.273 -21.620 1.00 95.56 167 PHE A C 1
ATOM 1341 O O . PHE A 1 167 ? -6.973 -3.199 -22.014 1.00 95.56 167 PHE A O 1
ATOM 1348 N N . PRO A 1 168 ? -8.315 -4.972 -22.348 1.00 96.06 168 PRO A N 1
ATOM 1349 C CA . PRO A 1 168 ? -8.762 -4.501 -23.660 1.00 96.06 168 PRO A CA 1
ATOM 1350 C C . PRO A 1 168 ? -9.431 -3.121 -23.607 1.00 96.06 168 PRO A C 1
ATOM 1352 O O . PRO A 1 168 ? -9.242 -2.302 -24.500 1.00 96.06 168 PRO A O 1
ATOM 1355 N N . MET A 1 169 ? -10.195 -2.840 -22.546 1.00 95.56 169 MET A N 1
ATOM 1356 C CA . MET A 1 169 ? -10.855 -1.545 -22.360 1.00 95.56 169 MET A CA 1
ATOM 1357 C C . MET A 1 169 ? -9.842 -0.445 -22.013 1.00 95.56 169 MET A C 1
ATOM 1359 O O . MET A 1 169 ? -9.959 0.676 -22.502 1.00 95.56 169 MET A O 1
ATOM 1363 N N . PHE A 1 170 ? -8.821 -0.766 -21.211 1.00 95.88 170 PHE A N 1
ATOM 1364 C CA . PHE A 1 170 ? -7.732 0.163 -20.907 1.00 95.88 170 PHE A CA 1
ATOM 1365 C C . PHE A 1 170 ? -6.891 0.472 -22.142 1.00 95.88 170 PHE A C 1
ATOM 1367 O O . PHE A 1 170 ? -6.614 1.635 -22.402 1.00 95.88 170 PHE A O 1
ATOM 1374 N N . GLU A 1 171 ? -6.528 -0.538 -22.931 1.00 95.00 171 GLU A N 1
ATOM 1375 C CA . GLU A 1 171 ? -5.755 -0.358 -24.162 1.00 95.00 171 GLU A CA 1
ATOM 1376 C C . GLU A 1 171 ? -6.481 0.534 -25.168 1.00 95.00 171 GLU A C 1
ATOM 1378 O O . GLU A 1 171 ? -5.855 1.414 -25.748 1.00 95.00 171 GLU A O 1
ATOM 1383 N N . GLN A 1 172 ? -7.797 0.368 -25.327 1.00 96.12 172 GLN A N 1
ATOM 1384 C CA . GLN A 1 172 ? -8.604 1.207 -26.217 1.00 96.12 172 GLN A CA 1
ATOM 1385 C C . GLN A 1 172 ? -8.572 2.689 -25.823 1.00 96.12 172 GLN A C 1
ATOM 1387 O O . GLN A 1 172 ? -8.401 3.552 -26.684 1.00 96.12 172 GLN A O 1
ATOM 1392 N N . GLU A 1 173 ? -8.730 3.002 -24.534 1.00 95.75 173 GLU A N 1
ATOM 1393 C CA . GLU A 1 173 ? -8.678 4.394 -24.072 1.00 95.75 173 GLU A CA 1
ATOM 1394 C C . GLU A 1 173 ? -7.244 4.945 -24.079 1.00 95.75 173 GLU A C 1
ATOM 1396 O O . GLU A 1 173 ? -7.036 6.097 -24.459 1.00 95.75 173 GLU A O 1
ATOM 1401 N N . LEU A 1 174 ? -6.240 4.136 -23.722 1.00 95.50 174 LEU A N 1
ATOM 1402 C CA . LEU A 1 174 ? -4.831 4.539 -23.791 1.00 95.50 174 LEU A CA 1
ATOM 1403 C C . LEU A 1 174 ? -4.419 4.866 -25.231 1.00 95.50 174 LEU A C 1
ATOM 1405 O O . LEU A 1 174 ? -3.837 5.924 -25.463 1.00 95.50 174 LEU A O 1
ATOM 1409 N N . ASP A 1 175 ? -4.784 4.024 -26.198 1.00 96.00 175 ASP A N 1
ATOM 1410 C CA . ASP A 1 175 ? -4.484 4.231 -27.618 1.00 96.00 175 ASP A CA 1
ATOM 1411 C C . ASP A 1 175 ? -5.171 5.490 -28.168 1.00 96.00 175 ASP A C 1
ATOM 1413 O O . ASP A 1 175 ? -4.536 6.335 -28.802 1.00 96.00 175 ASP A O 1
ATOM 1417 N N . LYS A 1 176 ? -6.447 5.700 -27.819 1.00 96.88 176 LYS A N 1
ATOM 1418 C CA . LYS A 1 176 ? -7.210 6.908 -28.175 1.00 96.88 176 LYS A CA 1
ATOM 1419 C C . LYS A 1 176 ? -6.572 8.199 -27.657 1.00 96.88 176 LYS A C 1
ATOM 1421 O O . LYS A 1 176 ? -6.711 9.246 -28.288 1.00 96.88 176 LYS A O 1
ATOM 1426 N N . HIS A 1 177 ? -5.898 8.133 -26.512 1.00 96.19 177 HIS A N 1
ATOM 1427 C CA . HIS A 1 177 ? -5.163 9.249 -25.921 1.00 96.19 177 HIS A CA 1
ATOM 1428 C C . HIS A 1 177 ? -3.668 9.262 -26.283 1.00 96.19 177 HIS A C 1
ATOM 1430 O O . HIS A 1 177 ? -2.931 10.093 -25.751 1.00 96.19 177 HIS A O 1
ATOM 1436 N N . ASN A 1 178 ? -3.216 8.384 -27.188 1.00 93.88 178 ASN A N 1
ATOM 1437 C CA . ASN A 1 178 ? -1.816 8.229 -27.591 1.00 93.88 178 ASN A CA 1
ATOM 1438 C C . ASN A 1 178 ? -0.862 7.994 -26.401 1.00 93.88 178 ASN A C 1
ATOM 1440 O O . ASN A 1 178 ? 0.262 8.502 -26.377 1.00 93.88 178 ASN A O 1
ATOM 1444 N N . LEU A 1 179 ? -1.315 7.235 -25.402 1.00 93.69 179 LEU A N 1
ATOM 1445 C CA . LEU A 1 179 ? -0.547 6.871 -24.214 1.00 93.69 179 LEU A CA 1
ATOM 1446 C C . LEU A 1 179 ? 0.101 5.482 -24.366 1.00 93.69 179 LEU A C 1
ATOM 1448 O O . LEU A 1 179 ? -0.464 4.614 -25.034 1.00 93.69 179 LEU A O 1
ATOM 1452 N N . PRO A 1 180 ? 1.255 5.229 -23.716 1.00 92.06 180 PRO A N 1
ATOM 1453 C CA . PRO A 1 180 ? 1.871 3.904 -23.691 1.00 92.06 180 PRO A CA 1
ATOM 1454 C C . PRO A 1 180 ? 0.934 2.848 -23.096 1.00 92.06 180 PRO A C 1
ATOM 1456 O O . PRO A 1 180 ? 0.393 3.025 -21.999 1.00 92.06 180 PRO A O 1
ATOM 1459 N N . LEU A 1 181 ? 0.772 1.727 -23.799 1.00 91.56 181 LEU A N 1
ATOM 1460 C CA . LEU A 1 181 ? -0.148 0.653 -23.409 1.00 91.56 181 LEU A CA 1
ATOM 1461 C C . LEU A 1 181 ? 0.294 -0.054 -22.121 1.00 91.56 181 LEU A C 1
ATOM 1463 O O . LEU A 1 181 ? -0.514 -0.667 -21.427 1.00 91.56 181 LEU A O 1
ATOM 1467 N N . GLU A 1 182 ? 1.572 0.043 -21.764 1.00 90.56 182 GLU A N 1
ATOM 1468 C CA . GLU A 1 182 ? 2.167 -0.612 -20.602 1.00 90.56 182 GLU A CA 1
ATOM 1469 C C . GLU A 1 182 ? 1.749 0.025 -19.274 1.00 90.56 182 GLU A C 1
ATOM 1471 O O . GLU A 1 182 ? 1.858 -0.610 -18.224 1.00 90.56 182 GLU A O 1
ATOM 1476 N N . ILE A 1 183 ? 1.182 1.235 -19.309 1.00 90.56 183 ILE A N 1
ATOM 1477 C CA . ILE A 1 183 ? 0.608 1.900 -18.131 1.00 90.56 183 ILE A CA 1
ATOM 1478 C C . ILE A 1 183 ? -0.525 1.066 -17.515 1.00 90.56 183 ILE A C 1
ATOM 1480 O O . ILE A 1 183 ? -0.767 1.161 -16.313 1.00 90.56 183 ILE A O 1
ATOM 1484 N N . LYS A 1 184 ? -1.158 0.165 -18.279 1.00 90.62 184 LYS A N 1
ATOM 1485 C CA . LYS A 1 184 ? -2.180 -0.760 -17.760 1.00 90.62 184 LYS A CA 1
ATOM 1486 C C . LYS A 1 184 ? -1.703 -1.637 -16.591 1.00 90.62 184 LYS A C 1
ATOM 1488 O O . LYS A 1 184 ? -2.533 -2.125 -15.834 1.00 90.62 184 LYS A O 1
ATOM 1493 N N . TYR A 1 185 ? -0.392 -1.842 -16.435 1.00 88.56 185 TYR A N 1
ATOM 1494 C CA . TYR A 1 185 ? 0.191 -2.606 -15.325 1.00 88.56 185 TYR A CA 1
ATOM 1495 C C . TYR A 1 185 ? 0.481 -1.758 -14.074 1.00 88.56 185 TYR A C 1
ATOM 1497 O O . TYR A 1 185 ? 0.882 -2.307 -13.050 1.00 88.56 185 TYR A O 1
ATOM 1505 N N . LEU A 1 186 ? 0.306 -0.435 -14.159 1.00 82.69 186 LEU A N 1
ATOM 1506 C CA . LEU A 1 186 ? 0.558 0.529 -13.081 1.00 82.69 186 LEU A CA 1
ATOM 1507 C C . LEU A 1 186 ? -0.730 1.093 -12.455 1.00 82.69 186 LEU A C 1
ATOM 1509 O O . LEU A 1 186 ? -0.641 1.827 -11.470 1.00 82.69 186 LEU A O 1
ATOM 1513 N N . ALA A 1 187 ? -1.886 0.800 -13.056 1.00 61.44 187 ALA A N 1
ATOM 1514 C CA . ALA A 1 187 ? -3.196 1.340 -12.691 1.00 61.44 187 ALA A CA 1
ATOM 1515 C C . ALA A 1 187 ? -3.871 0.599 -11.524 1.00 61.44 187 ALA A C 1
ATOM 1517 O O . ALA A 1 187 ? -3.632 -0.620 -11.353 1.00 61.44 187 ALA A O 1
#